Protein AF-0000000070184033 (afdb_homodimer)

Nearest PDB structures (foldseek):
  2p9m-assembly2_C  TM=8.988E-01  e=1.070E-11  Methanocaldococcus jannaschii DSM 2661
  3fhm-assembly2_C  TM=9.257E-01  e=4.309E-10  Agrobacterium fabrum str. C58
  1xkf-assembly1_B-2  TM=8.577E-01  e=1.202E-10  Mycobacterium tuberculosis
  3fhm-assembly2_B  TM=9.300E-01  e=9.651E-10  Agrobacterium fabrum str. C58
  1pvm-assembly1_A  TM=8.820E-01  e=4.608E-10  Thermoplasma acidophilum DSM 1728

Structure (mmCIF, N/CA/C/O backbone):
data_AF-0000000070184033-model_v1
#
loop_
_entity.id
_entity.type
_entity.pdbx_description
1 polymer 'CBS domain'
#
loop_
_atom_site.group_PDB
_atom_site.id
_atom_site.type_symbol
_atom_site.label_atom_id
_atom_site.label_alt_id
_atom_site.label_comp_id
_atom_site.label_asym_id
_atom_site.label_entity_id
_atom_site.label_seq_id
_atom_site.pdbx_PDB_ins_code
_atom_site.Cartn_x
_atom_site.Cartn_y
_atom_site.Cartn_z
_atom_site.occupancy
_atom_site.B_iso_or_equiv
_atom_site.auth_seq_id
_atom_site.auth_comp_id
_atom_site.auth_asym_id
_atom_site.auth_atom_id
_atom_site.pdbx_PDB_model_num
ATOM 1 N N . MET A 1 1 ? -17.438 13.641 15.305 1 86.56 1 MET A N 1
ATOM 2 C CA . MET A 1 1 ? -17.734 13.148 13.961 1 86.56 1 MET A CA 1
ATOM 3 C C . MET A 1 1 ? -17.906 11.633 13.961 1 86.56 1 MET A C 1
ATOM 5 O O . MET A 1 1 ? -17.141 10.914 14.602 1 86.56 1 MET A O 1
ATOM 9 N N . LEU A 1 2 ? -18.953 11.195 13.344 1 92.62 2 LEU A N 1
ATOM 10 C CA . LEU A 1 2 ? -19.266 9.766 13.359 1 92.62 2 LEU A CA 1
ATOM 11 C C . LEU A 1 2 ? -18.688 9.078 12.125 1 92.62 2 LEU A C 1
ATOM 13 O O . LEU A 1 2 ? -18.438 9.727 11.102 1 92.62 2 LEU A O 1
ATOM 17 N N . VAL A 1 3 ? -18.5 7.762 12.203 1 94.06 3 VAL A N 1
ATOM 18 C CA . VAL A 1 3 ? -17.953 6.938 11.125 1 94.06 3 VAL A CA 1
ATOM 19 C C . VAL A 1 3 ? -18.844 7.051 9.883 1 94.06 3 VAL A C 1
ATOM 21 O O . VAL A 1 3 ? -18.344 7.184 8.766 1 94.06 3 VAL A O 1
ATOM 24 N N . GLU A 1 4 ? -20.125 7.137 10.047 1 95 4 GLU A N 1
ATOM 25 C CA . GLU A 1 4 ? -21.047 7.172 8.914 1 95 4 GLU A CA 1
ATOM 26 C C . GLU A 1 4 ? -20.875 8.445 8.094 1 95 4 GLU A C 1
ATOM 28 O O . GLU A 1 4 ? -21.219 8.484 6.91 1 95 4 GLU A O 1
ATOM 33 N N . GLU A 1 5 ? -20.344 9.453 8.672 1 92.06 5 GLU A N 1
ATOM 34 C CA . GLU A 1 5 ? -20.172 10.742 8.008 1 92.06 5 GLU A CA 1
ATOM 35 C C . GLU A 1 5 ? -18.938 10.758 7.121 1 92.06 5 GLU A C 1
ATOM 37 O O . GLU A 1 5 ? -18.797 11.609 6.238 1 92.06 5 GLU A O 1
ATOM 42 N N . LEU A 1 6 ? -18.047 9.805 7.371 1 90.19 6 LEU A N 1
ATOM 43 C CA . LEU A 1 6 ? -16.75 9.875 6.703 1 90.19 6 LEU A CA 1
ATOM 44 C C . LEU A 1 6 ? -16.516 8.648 5.828 1 90.19 6 LEU A C 1
ATOM 46 O O . LEU A 1 6 ? -15.766 8.703 4.859 1 90.19 6 LEU A O 1
ATOM 50 N N . MET A 1 7 ? -17.188 7.57 6.133 1 91.94 7 MET A N 1
ATOM 51 C CA . MET A 1 7 ? -16.906 6.293 5.484 1 91.94 7 MET A CA 1
ATOM 52 C C . MET A 1 7 ? -17.234 6.352 3.998 1 91.94 7 MET A C 1
ATOM 54 O O . MET A 1 7 ? -18.031 7.184 3.568 1 91.94 7 MET A O 1
ATOM 58 N N . THR A 1 8 ? -16.562 5.523 3.254 1 92.62 8 THR A N 1
ATOM 59 C CA . THR A 1 8 ? -16.891 5.289 1.853 1 92.62 8 THR A CA 1
ATOM 60 C C . THR A 1 8 ? -17.859 4.121 1.718 1 92.62 8 THR A C 1
ATOM 62 O O . THR A 1 8 ? -17.672 3.068 2.332 1 92.62 8 THR A O 1
ATOM 65 N N . THR A 1 9 ? -18.891 4.297 0.915 1 92.5 9 THR A N 1
ATOM 66 C CA . THR A 1 9 ? -19.938 3.273 0.842 1 92.5 9 THR A CA 1
ATOM 67 C C . THR A 1 9 ? -19.734 2.385 -0.383 1 92.5 9 THR A C 1
ATOM 69 O O . THR A 1 9 ? -20.312 1.308 -0.479 1 92.5 9 THR A O 1
ATOM 72 N N . ASP A 1 10 ? -18.953 2.762 -1.355 1 90.69 10 ASP A N 1
ATOM 73 C CA . ASP A 1 10 ? -18.672 1.939 -2.527 1 90.69 10 ASP A CA 1
ATOM 74 C C . ASP A 1 10 ? -17.516 0.984 -2.256 1 90.69 10 ASP A C 1
ATOM 76 O O . ASP A 1 10 ? -16.406 1.188 -2.754 1 90.69 10 ASP A O 1
ATOM 80 N N . VAL A 1 11 ? -17.859 -0.067 -1.546 1 93.31 11 VAL A N 1
ATOM 81 C CA . VAL A 1 11 ? -16.844 -1.01 -1.106 1 93.31 11 VAL A CA 1
ATOM 82 C C . VAL A 1 11 ? -16.578 -2.039 -2.203 1 93.31 11 VAL A C 1
ATOM 84 O O . VAL A 1 11 ? -17.516 -2.607 -2.766 1 93.31 11 VAL A O 1
ATOM 87 N N . VAL A 1 12 ? -15.398 -2.289 -2.547 1 95.31 12 VAL A N 1
ATOM 88 C CA . VAL A 1 12 ? -15.023 -3.322 -3.506 1 95.31 12 VAL A CA 1
ATOM 89 C C . VAL A 1 12 ? -14.969 -4.68 -2.807 1 95.31 12 VAL A C 1
ATOM 91 O O . VAL A 1 12 ? -14.297 -4.832 -1.781 1 95.31 12 VAL A O 1
ATOM 94 N N . THR A 1 13 ? -15.688 -5.621 -3.309 1 94 13 THR A N 1
ATOM 95 C CA . THR A 1 13 ? -15.766 -6.938 -2.684 1 94 13 THR A CA 1
ATOM 96 C C . THR A 1 13 ? -15.242 -8.016 -3.627 1 94 13 THR A C 1
ATOM 98 O O . THR A 1 13 ? -15.086 -7.777 -4.828 1 94 13 THR A O 1
ATOM 101 N N . CYS A 1 14 ? -14.883 -9.117 -3.119 1 94.62 14 CYS A N 1
ATOM 102 C CA . CYS A 1 14 ? -14.469 -10.297 -3.863 1 94.62 14 CYS A CA 1
ATOM 103 C C . CYS A 1 14 ? -15 -11.57 -3.203 1 94.62 14 CYS A C 1
ATOM 105 O O . CYS A 1 14 ? -15.156 -11.617 -1.98 1 94.62 14 CYS A O 1
ATOM 107 N N . ASP A 1 15 ? -15.234 -12.555 -4.012 1 94.06 15 ASP A N 1
ATOM 108 C CA . ASP A 1 15 ? -15.719 -13.836 -3.498 1 94.06 15 ASP A CA 1
ATOM 109 C C . ASP A 1 15 ? -14.625 -14.57 -2.725 1 94.06 15 ASP A C 1
ATOM 111 O O . ASP A 1 15 ? -13.492 -14.672 -3.193 1 94.06 15 ASP A O 1
ATOM 115 N N . GLU A 1 16 ? -15 -15.094 -1.547 1 91.5 16 GLU A N 1
ATOM 116 C CA . GLU A 1 16 ? -14.016 -15.766 -0.708 1 91.5 16 GLU A CA 1
ATOM 117 C C . GLU A 1 16 ? -13.523 -17.062 -1.363 1 91.5 16 GLU A C 1
ATOM 119 O O . GLU A 1 16 ? -12.453 -17.562 -1.024 1 91.5 16 GLU A O 1
ATOM 124 N N . SER A 1 17 ? -14.289 -17.625 -2.297 1 93.75 17 SER A N 1
ATOM 125 C CA . SER A 1 17 ? -13.938 -18.875 -2.949 1 93.75 17 SER A CA 1
ATOM 126 C C . SER A 1 17 ? -13.055 -18.641 -4.172 1 93.75 17 SER A C 1
ATOM 128 O O . SER A 1 17 ? -12.586 -19.594 -4.793 1 93.75 17 SER A O 1
ATOM 130 N N . GLY A 1 18 ? -12.828 -17.391 -4.488 1 94.75 18 GLY A N 1
ATOM 131 C CA . GLY A 1 18 ? -12.008 -17.047 -5.645 1 94.75 18 GLY A CA 1
ATOM 132 C C . GLY A 1 18 ? -10.516 -17.156 -5.367 1 94.75 18 GLY A C 1
ATOM 133 O O . GLY A 1 18 ? -10.109 -17.641 -4.312 1 94.75 18 GLY A O 1
ATOM 134 N N . THR A 1 19 ? -9.672 -16.828 -6.352 1 96.75 19 THR A N 1
ATOM 135 C CA . THR A 1 19 ? -8.219 -16.844 -6.234 1 96.75 19 THR A CA 1
ATOM 136 C C . THR A 1 19 ? -7.707 -15.5 -5.727 1 96.75 19 THR A C 1
ATOM 138 O O . THR A 1 19 ? -8.414 -14.492 -5.789 1 96.75 19 THR A O 1
ATOM 141 N N . LEU A 1 20 ? -6.547 -15.57 -5.227 1 96.88 20 LEU A N 1
ATOM 142 C CA . LEU A 1 20 ? -5.902 -14.312 -4.84 1 96.88 20 LEU A CA 1
ATOM 143 C C . LEU A 1 20 ? -5.703 -13.414 -6.051 1 96.88 20 LEU A C 1
ATOM 145 O O . LEU A 1 20 ? -5.766 -12.188 -5.93 1 96.88 20 LEU A O 1
ATOM 149 N N . ARG A 1 21 ? -5.523 -13.984 -7.223 1 98.12 21 ARG A N 1
ATOM 150 C CA . ARG A 1 21 ? -5.383 -13.18 -8.43 1 98.12 21 ARG A CA 1
ATOM 151 C C . ARG A 1 21 ? -6.648 -12.375 -8.703 1 98.12 21 ARG A C 1
ATOM 153 O O . ARG A 1 21 ? -6.578 -11.211 -9.094 1 98.12 21 ARG A O 1
ATOM 160 N N . ALA A 1 22 ? -7.77 -13.016 -8.531 1 97.12 22 ALA A N 1
ATOM 161 C CA . ALA A 1 22 ? -9.031 -12.305 -8.711 1 97.12 22 ALA A CA 1
ATOM 162 C C . ALA A 1 22 ? -9.141 -11.125 -7.742 1 97.12 22 ALA A C 1
ATOM 164 O O . ALA A 1 22 ? -9.547 -10.031 -8.133 1 97.12 22 ALA A O 1
ATOM 165 N N . ALA A 1 23 ? -8.797 -11.352 -6.488 1 96.06 23 ALA A N 1
ATOM 166 C CA . ALA A 1 23 ? -8.82 -10.297 -5.48 1 96.06 23 ALA A CA 1
ATOM 167 C C . ALA A 1 23 ? -7.879 -9.156 -5.852 1 96.06 23 ALA A C 1
ATOM 169 O O . ALA A 1 23 ? -8.266 -7.988 -5.812 1 96.06 23 ALA A O 1
ATOM 170 N N . VAL A 1 24 ? -6.691 -9.516 -6.23 1 97.12 24 VAL A N 1
ATOM 171 C CA . VAL A 1 24 ? -5.691 -8.516 -6.602 1 97.12 24 VAL A CA 1
ATOM 172 C C . VAL A 1 24 ? -6.145 -7.773 -7.859 1 97.12 24 VAL A C 1
ATOM 174 O O . VAL A 1 24 ? -5.934 -6.566 -7.98 1 97.12 24 VAL A O 1
ATOM 177 N N . GLY A 1 25 ? -6.727 -8.5 -8.766 1 97.69 25 GLY A N 1
ATOM 178 C CA . GLY A 1 25 ? -7.297 -7.848 -9.938 1 97.69 25 GLY A CA 1
ATOM 179 C C . GLY A 1 25 ? -8.273 -6.738 -9.594 1 97.69 25 GLY A C 1
ATOM 180 O O . GLY A 1 25 ? -8.242 -5.664 -10.195 1 97.69 25 GLY A O 1
ATOM 181 N N . LYS A 1 26 ? -9.062 -6.945 -8.68 1 96.75 26 LYS A N 1
ATOM 182 C CA . LYS A 1 26 ? -10.016 -5.941 -8.227 1 96.75 26 LYS A CA 1
ATOM 183 C C . LYS A 1 26 ? -9.305 -4.758 -7.574 1 96.75 26 LYS A C 1
ATOM 185 O O . LYS A 1 26 ? -9.68 -3.604 -7.793 1 96.75 26 LYS A O 1
ATOM 190 N N . LEU A 1 27 ? -8.312 -5.078 -6.707 1 95 27 LEU A N 1
ATOM 191 C CA . LEU A 1 27 ? -7.531 -4.02 -6.086 1 95 27 LEU A CA 1
ATOM 192 C C . LEU A 1 27 ? -6.965 -3.07 -7.137 1 95 27 LEU A C 1
ATOM 194 O O . LEU A 1 27 ? -7.141 -1.853 -7.039 1 95 27 LEU A O 1
ATOM 198 N N . LEU A 1 28 ? -6.375 -3.668 -8.141 1 94.44 28 LEU A N 1
ATOM 199 C CA . LEU A 1 28 ? -5.684 -2.896 -9.172 1 94.44 28 LEU A CA 1
ATOM 200 C C . LEU A 1 28 ? -6.68 -2.178 -10.07 1 94.44 28 LEU A C 1
ATOM 202 O O . LEU A 1 28 ? -6.473 -1.013 -10.422 1 94.44 28 LEU A O 1
ATOM 206 N N . GLU A 1 29 ? -7.75 -2.814 -10.453 1 94.88 29 GLU A N 1
ATOM 207 C CA . GLU A 1 29 ? -8.781 -2.258 -11.32 1 94.88 29 GLU A CA 1
ATOM 208 C C . GLU A 1 29 ? -9.438 -1.032 -10.688 1 94.88 29 GLU A C 1
ATOM 210 O O . GLU A 1 29 ? -9.688 -0.035 -11.367 1 94.88 29 GLU A O 1
ATOM 215 N N . HIS A 1 30 ? -9.625 -1.051 -9.406 1 93 30 HIS A N 1
ATOM 216 C CA . HIS A 1 30 ? -10.359 0.013 -8.734 1 93 30 HIS A CA 1
ATOM 217 C C . HIS A 1 30 ? -9.414 0.983 -8.039 1 93 30 HIS A C 1
ATOM 219 O O . HIS A 1 30 ? -9.852 1.995 -7.484 1 93 30 HIS A O 1
ATOM 225 N N . GLY A 1 31 ? -8.18 0.654 -7.934 1 89.56 31 GLY A N 1
ATOM 226 C CA . GLY A 1 31 ? -7.203 1.53 -7.312 1 89.56 31 GLY A CA 1
ATOM 227 C C . GLY A 1 31 ? -7.375 1.639 -5.809 1 89.56 31 GLY A C 1
ATOM 228 O O . GLY A 1 31 ? -7.25 2.727 -5.238 1 89.56 31 GLY A O 1
ATOM 229 N N . VAL A 1 32 ? -7.781 0.55 -5.211 1 88.81 32 VAL A N 1
ATOM 230 C CA . VAL A 1 32 ? -7.992 0.549 -3.768 1 88.81 32 VAL A CA 1
ATOM 231 C C . VAL A 1 32 ? -6.961 -0.353 -3.094 1 88.81 32 VAL A C 1
ATOM 233 O O . VAL A 1 32 ? -6.41 -1.255 -3.729 1 88.81 32 VAL A O 1
ATOM 236 N N . GLY A 1 33 ? -6.738 -0.169 -1.782 1 89.44 33 GLY A N 1
ATOM 237 C CA . GLY A 1 33 ? -5.73 -0.916 -1.046 1 89.44 33 GLY A CA 1
ATOM 238 C C . GLY A 1 33 ? -6.281 -2.162 -0.379 1 89.44 33 GLY A C 1
ATOM 239 O O . GLY A 1 33 ? -5.539 -2.9 0.275 1 89.44 33 GLY A O 1
ATOM 240 N N . SER A 1 34 ? -7.625 -2.322 -0.503 1 91.44 34 SER A N 1
ATOM 241 C CA . SER A 1 34 ? -8.211 -3.51 0.107 1 91.44 34 SER A CA 1
ATOM 242 C C . SER A 1 34 ? -9.5 -3.918 -0.604 1 91.44 34 SER A C 1
ATOM 244 O O . SER A 1 34 ? -10.125 -3.1 -1.283 1 91.44 34 SER A O 1
ATOM 246 N N . VAL A 1 35 ? -9.828 -5.199 -0.458 1 93.31 35 VAL A N 1
ATOM 247 C CA . VAL A 1 35 ? -11.109 -5.746 -0.883 1 93.31 35 VAL A CA 1
ATOM 248 C C . VAL A 1 35 ? -11.734 -6.551 0.256 1 93.31 35 VAL A C 1
ATOM 250 O O . VAL A 1 35 ? -11.016 -7.176 1.044 1 93.31 35 VAL A O 1
ATOM 253 N N . ILE A 1 36 ? -13.055 -6.445 0.329 1 93.06 36 ILE A N 1
ATOM 254 C CA . ILE A 1 36 ? -13.773 -7.223 1.332 1 93.06 36 ILE A CA 1
ATOM 255 C C . ILE A 1 36 ? -14.18 -8.57 0.745 1 93.06 36 ILE A C 1
ATOM 257 O O . ILE A 1 36 ? -14.727 -8.633 -0.36 1 93.06 36 ILE A O 1
ATOM 261 N N . LEU A 1 37 ? -13.789 -9.617 1.447 1 92.69 37 LEU A N 1
ATOM 262 C CA . LEU A 1 37 ? -14.234 -10.945 1.041 1 92.69 37 LEU A CA 1
ATOM 263 C C . LEU A 1 37 ? -15.68 -11.188 1.459 1 92.69 37 LEU A C 1
ATOM 265 O O . LEU A 1 37 ? -16.078 -10.82 2.566 1 92.69 37 LEU A O 1
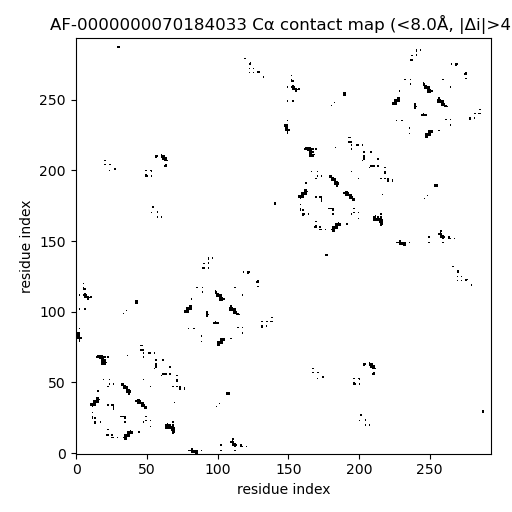ATOM 269 N N . VAL A 1 38 ? -16.422 -11.781 0.59 1 91.38 38 VAL A N 1
ATOM 270 C CA . VAL A 1 38 ? -17.812 -12.086 0.903 1 91.38 38 VAL A CA 1
ATOM 271 C C . VAL A 1 38 ? -18.094 -13.57 0.64 1 91.38 38 VAL A C 1
ATOM 273 O O . VAL A 1 38 ? -17.5 -14.164 -0.267 1 91.38 38 VAL A O 1
ATOM 276 N N . SER A 1 39 ? -18.938 -14.094 1.495 1 91.06 39 SER A N 1
ATOM 277 C CA . SER A 1 39 ? -19.406 -15.461 1.291 1 91.06 39 SER A CA 1
ATOM 278 C C . SER A 1 39 ? -20.359 -15.547 0.105 1 91.06 39 SER A C 1
ATOM 280 O O . SER A 1 39 ? -20.688 -14.531 -0.519 1 91.06 39 SER A O 1
ATOM 282 N N . GLU A 1 40 ? -20.734 -16.766 -0.224 1 90.88 40 GLU A N 1
ATOM 283 C CA . GLU A 1 40 ? -21.703 -16.984 -1.293 1 90.88 40 GLU A CA 1
ATOM 284 C C . GLU A 1 40 ? -23.016 -16.234 -1.01 1 90.88 40 GLU A C 1
ATOM 286 O O . GLU A 1 40 ? -23.703 -15.805 -1.937 1 90.88 40 GLU A O 1
ATOM 291 N N . GLU A 1 41 ? -23.344 -16.016 0.285 1 90.19 41 GLU A N 1
ATOM 292 C CA . GLU A 1 41 ? -24.578 -15.359 0.698 1 90.19 41 GLU A CA 1
ATOM 293 C C . GLU A 1 41 ? -24.422 -13.844 0.699 1 90.19 41 GLU A C 1
ATOM 295 O O . GLU A 1 41 ? -25.391 -13.117 0.965 1 90.19 41 GLU A O 1
ATOM 300 N N . GLY A 1 42 ? -23.266 -13.398 0.462 1 87.56 42 GLY A N 1
ATOM 301 C CA . GLY A 1 42 ? -23.031 -11.969 0.391 1 87.56 42 GLY A CA 1
ATOM 302 C C . GLY A 1 42 ? -22.594 -11.367 1.711 1 87.56 42 GLY A C 1
ATOM 303 O O . GLY A 1 42 ? -22.5 -10.141 1.847 1 87.56 42 GLY A O 1
ATOM 304 N N . ASN A 1 43 ? -22.266 -12.273 2.65 1 88.31 43 ASN A N 1
ATOM 305 C CA . ASN A 1 43 ? -21.828 -11.789 3.951 1 88.31 43 ASN A CA 1
ATOM 306 C C . ASN A 1 43 ? -20.328 -11.547 3.973 1 88.31 43 ASN A C 1
ATOM 308 O O . ASN A 1 43 ? -19.547 -12.359 3.473 1 88.31 43 ASN A O 1
ATOM 312 N N . PRO A 1 44 ? -19.984 -10.406 4.555 1 89.12 44 PRO A N 1
ATOM 313 C CA . PRO A 1 44 ? -18.547 -10.172 4.684 1 89.12 44 PRO A CA 1
ATOM 314 C C . PRO A 1 44 ? -17.859 -11.211 5.566 1 89.12 44 PRO A C 1
ATOM 316 O O . PRO A 1 44 ? -18.344 -11.516 6.656 1 89.12 44 PRO A O 1
ATOM 319 N N . THR A 1 45 ? -16.734 -11.75 5.062 1 87.44 45 THR A N 1
ATOM 320 C CA . THR A 1 45 ? -16.062 -12.812 5.789 1 87.44 45 THR A CA 1
ATOM 321 C C . THR A 1 45 ? -14.625 -12.398 6.129 1 87.44 45 THR A C 1
ATOM 323 O O . THR A 1 45 ? -13.977 -13.039 6.957 1 87.44 45 THR A O 1
ATOM 326 N N . GLY A 1 46 ? -14.125 -11.375 5.469 1 88.12 46 GLY A N 1
ATOM 327 C CA . GLY A 1 46 ? -12.758 -10.945 5.711 1 88.12 46 GLY A CA 1
ATOM 328 C C . GLY A 1 46 ? -12.336 -9.773 4.844 1 88.12 46 GLY A C 1
ATOM 329 O O . GLY A 1 46 ? -13.172 -9.141 4.191 1 88.12 46 GLY A O 1
ATOM 330 N N . ILE A 1 47 ? -11.062 -9.453 4.941 1 91.69 47 ILE A N 1
ATOM 331 C CA . ILE A 1 47 ? -10.492 -8.344 4.188 1 91.69 47 ILE A CA 1
ATOM 332 C C . ILE A 1 47 ? -9.117 -8.742 3.646 1 91.69 47 ILE A C 1
ATOM 334 O O . ILE A 1 47 ? -8.344 -9.414 4.336 1 91.69 47 ILE A O 1
ATOM 338 N N . ILE A 1 48 ? -8.828 -8.508 2.377 1 92.44 48 ILE A N 1
ATOM 339 C CA . ILE A 1 48 ? -7.504 -8.672 1.787 1 92.44 48 ILE A CA 1
ATOM 340 C C . ILE A 1 48 ? -6.934 -7.312 1.4 1 92.44 48 ILE A C 1
ATOM 342 O O . ILE A 1 48 ? -7.562 -6.559 0.654 1 92.44 48 ILE A O 1
ATOM 346 N N . THR A 1 49 ? -5.797 -6.973 1.949 1 90.88 49 THR A N 1
ATOM 347 C CA . THR A 1 49 ? -5.09 -5.754 1.565 1 90.88 49 THR A CA 1
ATOM 348 C C . THR A 1 49 ? -3.973 -6.066 0.576 1 90.88 49 THR A C 1
ATOM 350 O O . THR A 1 49 ? -3.635 -7.234 0.363 1 90.88 49 THR A O 1
ATOM 353 N N . GLU A 1 50 ? -3.49 -5.004 -0.052 1 91.56 50 GLU A N 1
ATOM 354 C CA . GLU A 1 50 ? -2.328 -5.168 -0.922 1 91.56 50 GLU A CA 1
ATOM 355 C C . GLU A 1 50 ? -1.187 -5.867 -0.192 1 91.56 50 GLU A C 1
ATOM 357 O O . GLU A 1 50 ? -0.551 -6.77 -0.742 1 91.56 50 GLU A O 1
ATOM 362 N N . THR A 1 51 ? -1.018 -5.484 1.056 1 89.69 51 THR A N 1
ATOM 363 C CA . THR A 1 51 ? 0.075 -6.055 1.837 1 89.69 51 THR A CA 1
ATOM 364 C C . THR A 1 51 ? -0.179 -7.531 2.125 1 89.69 51 THR A C 1
ATOM 366 O O . THR A 1 51 ? 0.74 -8.352 2.055 1 89.69 51 THR A O 1
ATOM 369 N N . ASP A 1 52 ? -1.372 -7.887 2.465 1 90.44 52 ASP A N 1
ATOM 370 C CA . ASP A 1 52 ? -1.722 -9.289 2.668 1 90.44 52 ASP A CA 1
ATOM 371 C C . ASP A 1 52 ? -1.398 -10.117 1.429 1 90.44 52 ASP A C 1
ATOM 373 O O . ASP A 1 52 ? -0.839 -11.211 1.537 1 90.44 52 ASP A O 1
ATOM 377 N N . ALA A 1 53 ? -1.843 -9.555 0.281 1 94.69 53 ALA A N 1
ATOM 378 C CA . ALA A 1 53 ? -1.644 -10.266 -0.977 1 94.69 53 ALA A CA 1
ATOM 379 C C . ALA A 1 53 ? -0.159 -10.445 -1.277 1 94.69 53 ALA A C 1
ATOM 381 O O . ALA A 1 53 ? 0.276 -11.531 -1.663 1 94.69 53 ALA A O 1
ATOM 382 N N . LEU A 1 54 ? 0.532 -9.391 -1.069 1 94.94 54 LEU A N 1
ATOM 383 C CA . LEU A 1 54 ? 1.967 -9.453 -1.325 1 94.94 54 LEU A CA 1
ATOM 384 C C . LEU A 1 54 ? 2.65 -10.422 -0.372 1 94.94 54 LEU A C 1
ATOM 386 O O . LEU A 1 54 ? 3.527 -11.188 -0.781 1 94.94 54 LEU A O 1
ATOM 390 N N . ARG A 1 55 ? 2.305 -10.422 0.883 1 94.62 55 ARG A N 1
ATOM 391 C CA . ARG A 1 55 ? 2.859 -11.336 1.882 1 94.62 55 ARG A CA 1
ATOM 392 C C . ARG A 1 55 ? 2.59 -12.789 1.511 1 94.62 55 ARG A C 1
ATOM 394 O O . ARG A 1 55 ? 3.469 -13.641 1.644 1 94.62 55 ARG A O 1
ATOM 401 N N . ALA A 1 56 ? 1.389 -13.023 1.1 1 95.25 56 ALA A N 1
ATOM 402 C CA . ALA A 1 56 ? 1.035 -14.383 0.688 1 95.25 56 ALA A CA 1
ATOM 403 C C . ALA A 1 56 ? 1.872 -14.828 -0.507 1 95.25 56 ALA A C 1
ATOM 405 O O . ALA A 1 56 ? 2.393 -15.945 -0.525 1 95.25 56 ALA A O 1
ATOM 406 N N . ALA A 1 57 ? 1.938 -13.922 -1.499 1 96.44 57 ALA A N 1
ATOM 407 C CA . ALA A 1 57 ? 2.754 -14.219 -2.674 1 96.44 57 ALA A CA 1
ATOM 408 C C . ALA A 1 57 ? 4.207 -14.484 -2.281 1 96.44 57 ALA A C 1
ATOM 410 O O . ALA A 1 57 ? 4.844 -15.391 -2.82 1 96.44 57 ALA A O 1
ATOM 411 N N . TYR A 1 58 ? 4.703 -13.727 -1.345 1 97.56 58 TYR A N 1
ATOM 412 C CA . TYR A 1 58 ? 6.082 -13.859 -0.884 1 97.56 58 TYR A CA 1
ATOM 413 C C . TYR A 1 58 ? 6.285 -15.18 -0.146 1 97.56 58 TYR A C 1
ATOM 415 O O . TYR A 1 58 ? 7.23 -15.922 -0.433 1 97.56 58 TYR A O 1
ATOM 423 N N . ARG A 1 59 ? 5.402 -15.523 0.801 1 96.12 59 ARG A N 1
ATOM 424 C CA . ARG A 1 59 ? 5.543 -16.688 1.663 1 96.12 59 ARG A CA 1
ATOM 425 C C . ARG A 1 59 ? 5.43 -17.984 0.858 1 96.12 59 ARG A C 1
ATOM 427 O O . ARG A 1 59 ? 6.184 -18.938 1.087 1 96.12 59 ARG A O 1
ATOM 434 N N . THR A 1 60 ? 4.551 -18.031 -0.114 1 96.44 60 THR A N 1
ATOM 435 C CA . THR A 1 60 ? 4.281 -19.266 -0.843 1 96.44 60 THR A CA 1
ATOM 436 C C . THR A 1 60 ? 5.168 -19.359 -2.082 1 96.44 60 THR A C 1
ATOM 438 O O . THR A 1 60 ? 5.41 -20.453 -2.59 1 96.44 60 THR A O 1
ATOM 441 N N . ASP A 1 61 ? 5.539 -18.203 -2.584 1 98.06 61 ASP A N 1
ATOM 442 C CA . ASP A 1 61 ? 6.238 -18.078 -3.857 1 98.06 61 ASP A CA 1
ATOM 443 C C . ASP A 1 61 ? 5.516 -18.828 -4.965 1 98.06 61 ASP A C 1
ATOM 445 O O . ASP A 1 61 ? 6.129 -19.609 -5.699 1 98.06 61 ASP A O 1
ATOM 449 N N . ARG A 1 62 ? 4.191 -18.703 -4.996 1 97.5 62 ARG A N 1
ATOM 450 C CA . ARG A 1 62 ? 3.312 -19.25 -6.023 1 97.5 62 ARG A CA 1
ATOM 451 C C . ARG A 1 62 ? 2.646 -18.125 -6.82 1 97.5 62 ARG A C 1
ATOM 453 O O . ARG A 1 62 ? 2.535 -17 -6.34 1 97.5 62 ARG A O 1
ATOM 460 N N . PRO A 1 63 ? 2.232 -18.516 -8.117 1 98.12 63 PRO A N 1
ATOM 461 C CA . PRO A 1 63 ? 1.409 -17.531 -8.836 1 98.12 63 PRO A CA 1
ATOM 462 C C . PRO A 1 63 ? 0.134 -17.172 -8.086 1 98.12 63 PRO A C 1
ATOM 464 O O . PRO A 1 63 ? -0.451 -18.016 -7.398 1 98.12 63 PRO A O 1
ATOM 467 N N . LEU A 1 64 ? -0.254 -15.93 -8.234 1 97.88 64 LEU A N 1
ATOM 468 C CA . LEU A 1 64 ? -1.441 -15.445 -7.539 1 97.88 64 LEU A CA 1
ATOM 469 C C . LEU A 1 64 ? -2.65 -16.312 -7.855 1 97.88 64 LEU A C 1
ATOM 471 O O . LEU A 1 64 ? -3.525 -16.5 -7.008 1 97.88 64 LEU A O 1
ATOM 475 N N . SER A 1 65 ? -2.697 -16.891 -9.094 1 98.12 65 SER A N 1
ATOM 476 C CA . SER A 1 65 ? -3.84 -17.688 -9.531 1 98.12 65 SER A CA 1
ATOM 477 C C . SER A 1 65 ? -3.893 -19.031 -8.805 1 98.12 65 SER A C 1
ATOM 479 O O . SER A 1 65 ? -4.914 -19.719 -8.836 1 98.12 65 SER A O 1
ATOM 481 N N . GLU A 1 66 ? -2.812 -19.375 -8.117 1 97.62 66 GLU A N 1
ATOM 482 C CA . GLU A 1 66 ? -2.744 -20.656 -7.418 1 97.62 66 GLU A CA 1
ATOM 483 C C . GLU A 1 66 ? -2.957 -20.484 -5.918 1 97.62 66 GLU A C 1
ATOM 485 O O . GLU A 1 66 ? -2.873 -21.438 -5.156 1 97.62 66 GLU A O 1
ATOM 490 N N . ILE A 1 67 ? -3.17 -19.344 -5.48 1 96.56 67 ILE A N 1
ATOM 491 C CA . ILE A 1 67 ? -3.426 -19.047 -4.078 1 96.56 67 ILE A CA 1
ATOM 492 C C . ILE A 1 67 ? -4.906 -18.719 -3.881 1 96.56 67 ILE A C 1
ATOM 494 O O . ILE A 1 67 ? -5.473 -17.891 -4.609 1 96.56 67 ILE A O 1
ATOM 498 N N . GLY A 1 68 ? -5.52 -19.344 -2.932 1 94.88 68 GLY A N 1
ATOM 499 C CA . GLY A 1 68 ? -6.906 -19.031 -2.609 1 94.88 68 GLY A CA 1
ATOM 500 C C . GLY A 1 68 ? -7.062 -17.734 -1.835 1 94.88 68 GLY A C 1
ATOM 501 O O . GLY A 1 68 ? -6.262 -17.438 -0.945 1 94.88 68 GLY A O 1
ATOM 502 N N . ALA A 1 69 ? -8.047 -16.938 -2.217 1 91.88 69 ALA A N 1
ATOM 503 C CA . ALA A 1 69 ? -8.312 -15.695 -1.489 1 91.88 69 ALA A CA 1
ATOM 504 C C . ALA A 1 69 ? -8.641 -15.977 -0.026 1 91.88 69 ALA A C 1
ATOM 506 O O . ALA A 1 69 ? -8.234 -15.227 0.864 1 91.88 69 ALA A O 1
ATOM 507 N N . GLY A 1 70 ? -9.367 -17 0.171 1 83.5 70 GLY A N 1
ATOM 508 C CA . GLY A 1 70 ? -9.781 -17.375 1.515 1 83.5 70 GLY A CA 1
ATOM 509 C C . GLY A 1 70 ? -8.656 -17.984 2.334 1 83.5 70 GLY A C 1
ATOM 510 O O . GLY A 1 70 ? -8.797 -18.172 3.545 1 83.5 70 GLY A O 1
ATOM 511 N N . GLU A 1 71 ? -7.48 -18.359 1.731 1 80.75 71 GLU A N 1
ATOM 512 C CA . GLU A 1 71 ? -6.352 -19 2.398 1 80.75 71 GLU A CA 1
ATOM 513 C C . GLU A 1 71 ? -5.551 -17.984 3.219 1 80.75 71 GLU A C 1
ATOM 515 O O . GLU A 1 71 ? -4.688 -18.359 4.012 1 80.75 71 GLU A O 1
ATOM 520 N N . LEU A 1 72 ? -5.816 -16.781 2.934 1 81.56 72 LEU A N 1
ATOM 521 C CA . LEU A 1 72 ? -5.047 -15.781 3.67 1 81.56 72 LEU A CA 1
ATOM 522 C C . LEU A 1 72 ? -5.523 -15.68 5.113 1 81.56 72 LEU A C 1
ATOM 524 O O . LEU A 1 72 ? -6.719 -15.812 5.387 1 81.56 72 LEU A O 1
ATOM 528 N N . SER A 1 73 ? -4.625 -15.938 6.016 1 60.03 73 SER A N 1
ATOM 529 C CA . SER A 1 73 ? -4.949 -15.805 7.434 1 60.03 73 SER A CA 1
ATOM 530 C C . SER A 1 73 ? -5.562 -14.445 7.734 1 60.03 73 SER A C 1
ATOM 532 O O . SER A 1 73 ? -5.016 -13.406 7.34 1 60.03 73 SER A O 1
ATOM 534 N N . HIS A 1 74 ? -6.852 -14.508 7.758 1 59.16 74 HIS A N 1
ATOM 535 C CA . HIS A 1 74 ? -7.574 -13.289 8.102 1 59.16 74 HIS A CA 1
ATOM 536 C C . HIS A 1 74 ? -7.418 -12.961 9.586 1 59.16 74 HIS A C 1
ATOM 538 O O . HIS A 1 74 ? -7.758 -13.773 10.445 1 59.16 74 HIS A O 1
ATOM 544 N N . GLY A 1 75 ? -6.371 -12.352 9.977 1 54.97 75 GLY A N 1
ATOM 545 C CA . GLY A 1 75 ? -6.527 -11.961 11.367 1 54.97 75 GLY A CA 1
ATOM 546 C C . GLY A 1 75 ? -7.883 -11.344 11.664 1 54.97 75 GLY A C 1
ATOM 547 O O . GLY A 1 75 ? -8.688 -11.141 10.758 1 54.97 75 GLY A O 1
ATOM 548 N N . ALA A 1 76 ? -8.305 -11.273 12.93 1 58 76 ALA A N 1
ATOM 549 C CA . ALA A 1 76 ? -9.547 -10.617 13.336 1 58 76 ALA A CA 1
ATOM 550 C C . ALA A 1 76 ? -9.727 -9.289 12.617 1 58 76 ALA A C 1
ATOM 552 O O . ALA A 1 76 ? -8.836 -8.43 12.641 1 58 76 ALA A O 1
ATOM 553 N N . VAL A 1 77 ? -10.602 -9.352 11.648 1 76.62 77 VAL A N 1
ATOM 554 C CA . VAL A 1 77 ? -10.922 -8.094 10.977 1 76.62 77 VAL A CA 1
ATOM 555 C C . VAL A 1 77 ? -11.641 -7.164 11.953 1 76.62 77 VAL A C 1
ATOM 557 O O . VAL A 1 77 ? -12.664 -7.531 12.539 1 76.62 77 VAL A O 1
ATOM 560 N N . ILE A 1 78 ? -10.984 -6.203 12.406 1 85.62 78 ILE A N 1
ATOM 561 C CA . ILE A 1 78 ? -11.695 -5.227 13.219 1 85.62 78 ILE A CA 1
ATOM 562 C C . ILE A 1 78 ? -12.727 -4.492 12.359 1 85.62 78 ILE A C 1
ATOM 564 O O . ILE A 1 78 ? -12.5 -4.258 11.172 1 85.62 78 ILE A O 1
ATOM 568 N N . THR A 1 79 ? -13.914 -4.328 12.992 1 92.88 79 THR A N 1
ATOM 569 C CA . THR A 1 79 ? -14.984 -3.604 12.32 1 92.88 79 THR A CA 1
ATOM 570 C C . THR A 1 79 ? -15.414 -2.393 13.133 1 92.88 79 THR A C 1
ATOM 572 O O . THR A 1 79 ? -15.062 -2.271 14.312 1 92.88 79 THR A O 1
ATOM 575 N N . ALA A 1 80 ? -16.031 -1.514 12.508 1 95.19 80 ALA A N 1
ATOM 576 C CA . ALA A 1 80 ? -16.594 -0.344 13.172 1 95.19 80 ALA A CA 1
ATOM 577 C C . ALA A 1 80 ? -18.109 -0.272 12.945 1 95.19 80 ALA A C 1
ATOM 579 O O . ALA A 1 80 ? -18.625 -0.792 11.953 1 95.19 80 ALA A O 1
ATOM 580 N N . SER A 1 81 ? -18.781 0.375 13.891 1 96.88 81 SER A N 1
ATOM 581 C CA . SER A 1 81 ? -20.188 0.746 13.711 1 96.88 81 SER A CA 1
ATOM 582 C C . SER A 1 81 ? -20.312 2.146 13.117 1 96.88 81 SER A C 1
ATOM 584 O O . SER A 1 81 ? -19.469 3.012 13.367 1 96.88 81 SER A O 1
ATOM 586 N N . PRO A 1 82 ? -21.406 2.338 12.359 1 96.44 82 PRO A N 1
ATOM 587 C CA . PRO A 1 82 ? -21.594 3.674 11.781 1 96.44 82 PRO A CA 1
ATOM 588 C C . PRO A 1 82 ? -21.75 4.758 12.844 1 96.44 82 PRO A C 1
ATOM 590 O O . PRO A 1 82 ? -21.453 5.93 12.578 1 96.44 82 PRO A O 1
ATOM 593 N N . GLU A 1 83 ? -22.062 4.355 14.055 1 96.75 83 GLU A N 1
ATOM 594 C CA . GLU A 1 83 ? -22.344 5.32 15.109 1 96.75 83 GLU A CA 1
ATOM 595 C C . GLU A 1 83 ? -21.109 5.59 15.969 1 96.75 83 GLU A C 1
ATOM 597 O O . GLU A 1 83 ? -21.125 6.469 16.828 1 96.75 83 GLU A O 1
ATOM 602 N N . GLU A 1 84 ? -20.109 4.812 15.75 1 94.75 84 GLU A N 1
ATOM 603 C CA . GLU A 1 84 ? -18.875 5.066 16.484 1 94.75 84 GLU A CA 1
ATOM 604 C C . GLU A 1 84 ? -18.234 6.383 16.047 1 94.75 84 GLU A C 1
ATOM 606 O O . GLU A 1 84 ? -18.438 6.836 14.914 1 94.75 84 GLU A O 1
ATOM 611 N N . THR A 1 85 ? -17.453 6.996 16.938 1 90.19 85 THR A N 1
ATOM 612 C CA . THR A 1 85 ? -16.75 8.219 16.594 1 90.19 85 THR A CA 1
ATOM 613 C C . THR A 1 85 ? -15.461 7.898 15.836 1 90.19 85 THR A C 1
ATOM 615 O O . THR A 1 85 ? -14.883 6.828 16.016 1 90.19 85 THR A O 1
ATOM 618 N N . ILE A 1 86 ? -15.016 8.797 15.078 1 87.06 86 ILE A N 1
ATOM 619 C CA . ILE A 1 86 ? -13.773 8.68 14.328 1 87.06 86 ILE A CA 1
ATOM 620 C C . ILE A 1 86 ? -12.602 8.547 15.297 1 87.06 86 ILE A C 1
ATOM 622 O O . ILE A 1 86 ? -11.664 7.785 15.039 1 87.06 86 ILE A O 1
ATOM 626 N N . GLN A 1 87 ? -12.719 9.219 16.375 1 81.62 87 GLN A N 1
ATOM 627 C CA . GLN A 1 87 ? -11.664 9.148 17.375 1 81.62 87 GLN A CA 1
ATOM 628 C C . GLN A 1 87 ? -11.5 7.73 17.906 1 81.62 87 GLN A C 1
ATOM 630 O O . GLN A 1 87 ? -10.383 7.227 18.016 1 81.62 87 GLN A O 1
ATOM 635 N N . HIS A 1 88 ? -12.578 7.117 18.2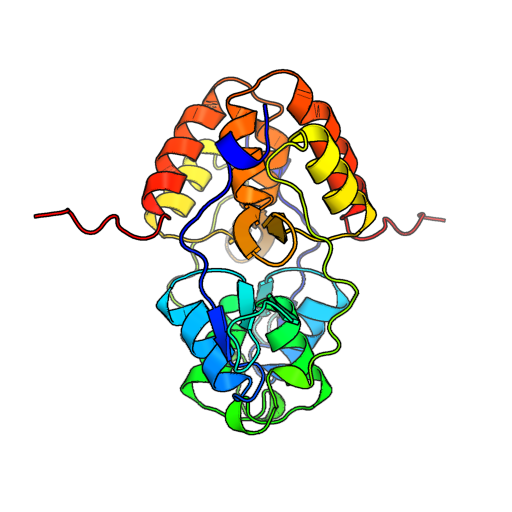5 1 86.56 88 HIS A N 1
ATOM 636 C CA . HIS A 1 88 ? -12.562 5.762 18.781 1 86.56 88 HIS A CA 1
ATOM 637 C C . HIS A 1 88 ? -11.984 4.777 17.766 1 86.56 88 HIS A C 1
ATOM 639 O O . HIS A 1 88 ? -11.125 3.965 18.094 1 86.56 88 HIS A O 1
ATOM 645 N N . VAL A 1 89 ? -12.422 4.898 16.562 1 89.25 89 VAL A N 1
ATOM 646 C CA . VAL A 1 89 ? -11.984 3.98 15.523 1 89.25 89 VAL A CA 1
ATOM 647 C C . VAL A 1 89 ? -10.508 4.223 15.211 1 89.25 89 VAL A C 1
ATOM 649 O O . VAL A 1 89 ? -9.75 3.277 14.984 1 89.25 89 VAL A O 1
ATOM 652 N N . SER A 1 90 ? -10.117 5.469 15.258 1 83.19 90 SER A N 1
ATOM 653 C CA . SER A 1 90 ? -8.727 5.801 14.984 1 83.19 90 SER A CA 1
ATOM 654 C C . SER A 1 90 ? -7.797 5.184 16.031 1 83.19 90 SER A C 1
ATOM 656 O O . SER A 1 90 ? -6.727 4.672 15.695 1 83.19 90 SER A O 1
ATOM 658 N N . ARG A 1 91 ? -8.203 5.184 17.25 1 80.69 91 ARG A N 1
ATOM 659 C CA . ARG A 1 91 ? -7.426 4.586 18.328 1 80.69 91 ARG A CA 1
ATOM 660 C C . ARG A 1 91 ? -7.309 3.076 18.156 1 80.69 91 ARG A C 1
ATOM 662 O O . ARG A 1 91 ? -6.246 2.498 18.375 1 80.69 91 ARG A O 1
ATOM 669 N N . ARG A 1 92 ? -8.406 2.514 17.812 1 85.25 92 ARG A N 1
ATOM 670 C CA . ARG A 1 92 ? -8.398 1.074 17.562 1 85.25 92 ARG A CA 1
ATOM 671 C C . ARG A 1 92 ? -7.488 0.718 16.391 1 85.25 92 ARG A C 1
ATOM 673 O O . ARG A 1 92 ? -6.77 -0.281 16.438 1 85.25 92 ARG A O 1
ATOM 680 N N . MET A 1 93 ? -7.527 1.495 15.312 1 83.31 93 MET A N 1
ATOM 681 C CA . MET A 1 93 ? -6.637 1.294 14.172 1 83.31 93 MET A CA 1
ATOM 682 C C . MET A 1 93 ? -5.176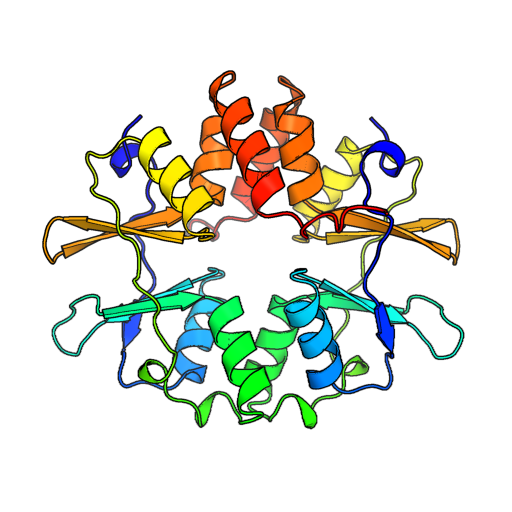 1.33 14.617 1 83.31 93 MET A C 1
ATOM 684 O O . MET A 1 93 ? -4.387 0.469 14.227 1 83.31 93 MET A O 1
ATOM 688 N N . ALA A 1 94 ? -4.891 2.275 15.383 1 76.88 94 ALA A N 1
ATOM 689 C CA . ALA A 1 94 ? -3.525 2.436 15.867 1 76.88 94 ALA A CA 1
ATOM 690 C C . ALA A 1 94 ? -3.111 1.254 16.734 1 76.88 94 ALA A C 1
ATOM 692 O O . ALA A 1 94 ? -2.025 0.696 16.562 1 76.88 94 ALA A O 1
ATOM 693 N N . ARG A 1 95 ? -3.961 0.851 17.641 1 80.62 95 ARG A N 1
ATOM 694 C CA . ARG A 1 95 ? -3.684 -0.237 18.578 1 80.62 95 ARG A CA 1
ATOM 695 C C . ARG A 1 95 ? -3.494 -1.557 17.844 1 80.62 95 ARG A C 1
ATOM 697 O O . ARG A 1 95 ? -2.623 -2.355 18.188 1 80.62 95 ARG A O 1
ATOM 704 N N . GLU A 1 96 ? -4.266 -1.761 16.844 1 81.25 96 GLU A N 1
ATOM 705 C CA . GLU A 1 96 ? -4.266 -3.043 16.141 1 81.25 96 GLU A CA 1
ATOM 706 C C . GLU A 1 96 ? -3.324 -3.016 14.945 1 81.25 96 GLU A C 1
ATOM 708 O O . GLU A 1 96 ? -3.082 -4.047 14.32 1 81.25 96 GLU A O 1
ATOM 713 N N . GLY A 1 97 ? -2.877 -1.866 14.539 1 76.12 97 GLY A N 1
ATOM 714 C CA . GLY A 1 97 ? -1.941 -1.736 13.438 1 76.12 97 GLY A CA 1
ATOM 715 C C . GLY A 1 97 ? -2.594 -1.91 12.078 1 76.12 97 GLY A C 1
ATOM 716 O O . GLY A 1 97 ? -2.006 -2.512 11.172 1 76.12 97 GLY A O 1
ATOM 717 N N . VAL A 1 98 ? -3.873 -1.477 12 1 82.94 98 VAL A N 1
ATOM 718 C CA . VAL A 1 98 ? -4.574 -1.612 10.727 1 82.94 98 VAL A CA 1
ATOM 719 C C . VAL A 1 98 ? -4.949 -0.231 10.188 1 82.94 98 VAL A C 1
ATOM 721 O O . VAL A 1 98 ? -5.164 0.704 10.961 1 82.94 98 VAL A O 1
ATOM 724 N N . LYS A 1 99 ? -5.07 -0.146 8.852 1 82.62 99 LYS A N 1
ATOM 725 C CA . LYS A 1 99 ? -5.344 1.146 8.227 1 82.62 99 LYS A CA 1
ATOM 726 C C . LYS A 1 99 ? -6.711 1.148 7.551 1 82.62 99 LYS A C 1
ATOM 728 O O . LYS A 1 99 ? -7.156 2.18 7.043 1 82.62 99 LYS A O 1
ATOM 733 N N . LYS A 1 100 ? -7.289 0.042 7.574 1 88.62 100 LYS A N 1
ATOM 734 C CA . LYS A 1 100 ? -8.594 -0.122 6.938 1 88.62 100 LYS A CA 1
ATOM 735 C C . LYS A 1 100 ? -9.547 -0.902 7.832 1 88.62 100 LYS A C 1
ATOM 737 O O . LYS A 1 100 ? -9.188 -1.951 8.367 1 88.62 100 LYS A O 1
ATOM 742 N N . VAL A 1 101 ? -10.742 -0.338 8.008 1 91.56 101 VAL A N 1
ATOM 743 C CA . VAL A 1 101 ? -11.719 -0.945 8.898 1 91.56 101 VAL A CA 1
ATOM 744 C C . VAL A 1 101 ? -13.086 -0.975 8.219 1 91.56 101 VAL A C 1
ATOM 746 O O . VAL A 1 101 ? -13.664 0.075 7.926 1 91.56 101 VAL A O 1
ATOM 749 N N . PRO A 1 102 ? -13.633 -2.162 7.938 1 94.25 102 PRO A N 1
ATOM 750 C CA . PRO A 1 102 ? -15.008 -2.229 7.438 1 94.25 102 PRO A CA 1
ATOM 751 C C . PRO A 1 102 ? -16.031 -1.678 8.43 1 94.25 102 PRO A C 1
ATOM 753 O O . PRO A 1 102 ? -15.852 -1.812 9.641 1 94.25 102 PRO A O 1
ATOM 756 N N . VAL A 1 103 ? -17.016 -1.038 7.926 1 96.25 103 VAL A N 1
ATOM 757 C CA . VAL A 1 103 ? -18.109 -0.521 8.734 1 96.25 103 VAL A CA 1
ATOM 758 C C . VAL A 1 103 ? -19.328 -1.431 8.586 1 96.25 103 VAL A C 1
ATOM 760 O O . VAL A 1 103 ? -19.844 -1.629 7.484 1 96.25 103 VAL A O 1
ATOM 763 N N . MET A 1 104 ? -19.766 -1.899 9.766 1 95 104 MET A N 1
ATOM 764 C CA . MET A 1 104 ? -20.828 -2.891 9.758 1 95 104 MET A CA 1
ATOM 765 C C . MET A 1 104 ? -22.047 -2.387 10.531 1 95 104 MET A C 1
ATOM 767 O O . MET A 1 104 ? -21.891 -1.686 11.539 1 95 104 MET A O 1
ATOM 771 N N . ASP A 1 105 ? -23.172 -2.682 10.031 1 94.19 105 ASP A N 1
ATOM 772 C CA . ASP A 1 105 ? -24.422 -2.633 10.797 1 94.19 105 ASP A CA 1
ATOM 773 C C . ASP A 1 105 ? -25 -4.031 10.984 1 94.19 105 ASP A C 1
ATOM 775 O O . ASP A 1 105 ? -25.703 -4.539 10.109 1 94.19 105 ASP A O 1
ATOM 779 N N . GLY A 1 106 ? -24.688 -4.645 12.211 1 88.94 106 GLY A N 1
ATOM 780 C CA . GLY A 1 106 ? -24.984 -6.066 12.336 1 88.94 106 GLY A CA 1
ATOM 781 C C . GLY A 1 106 ? -24.234 -6.918 11.336 1 88.94 106 GLY A C 1
ATOM 782 O O . GLY A 1 106 ? -23 -6.914 11.297 1 88.94 106 GLY A O 1
ATOM 783 N N . VAL A 1 107 ? -24.984 -7.559 10.438 1 86.75 107 VAL A N 1
ATOM 784 C CA . VAL A 1 107 ? -24.359 -8.453 9.469 1 86.75 107 VAL A CA 1
ATOM 785 C C . VAL A 1 107 ? -24.219 -7.73 8.125 1 86.75 107 VAL A C 1
ATOM 787 O O . VAL A 1 107 ? -23.688 -8.297 7.168 1 86.75 107 VAL A O 1
ATOM 790 N N . GLU A 1 108 ? -24.625 -6.496 8.094 1 91.44 108 GLU A N 1
ATOM 791 C CA . GLU A 1 108 ? -24.609 -5.75 6.836 1 91.44 108 GLU A CA 1
ATOM 792 C C . GLU A 1 108 ? -23.344 -4.902 6.711 1 91.44 108 GLU A C 1
ATOM 794 O O . GLU A 1 108 ? -22.984 -4.184 7.645 1 91.44 108 GLU A O 1
ATOM 799 N N . LEU A 1 109 ? -22.672 -5.062 5.578 1 93.81 109 LEU A N 1
ATOM 800 C CA . LEU A 1 109 ? -21.531 -4.207 5.254 1 93.81 109 LEU A CA 1
ATOM 801 C C . LEU A 1 109 ? -22 -2.861 4.711 1 93.81 109 LEU A C 1
ATOM 803 O O . LEU A 1 109 ? -22.609 -2.795 3.643 1 93.81 109 LEU A O 1
ATOM 807 N N . LEU A 1 110 ? -21.703 -1.758 5.445 1 95.56 110 LEU A N 1
ATOM 808 C CA . LEU A 1 110 ? -22.188 -0.438 5.066 1 95.56 110 LEU A CA 1
ATOM 809 C C . LEU A 1 110 ? -21.125 0.349 4.316 1 95.56 110 LEU A C 1
ATOM 811 O O . LEU A 1 110 ? -21.438 1.26 3.549 1 95.56 110 LEU A O 1
ATOM 815 N N . GLY A 1 111 ? -19.906 0.059 4.648 1 95.6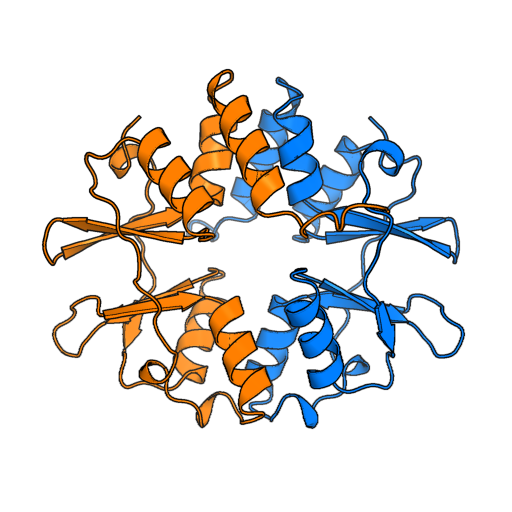2 111 GLY A N 1
ATOM 816 C CA . GLY A 1 111 ? -18.828 0.834 4.059 1 95.62 111 GLY A CA 1
ATOM 817 C C . GLY A 1 111 ? -17.469 0.455 4.598 1 95.62 111 GLY A C 1
ATOM 818 O O . GLY A 1 111 ? -17.266 -0.665 5.078 1 95.62 111 GLY A O 1
ATOM 819 N N . ILE A 1 112 ? -16.531 1.298 4.414 1 94.06 112 ILE A N 1
ATOM 820 C CA . ILE A 1 112 ? -15.164 1.127 4.898 1 94.06 112 ILE A CA 1
ATOM 821 C C . ILE A 1 112 ? -14.57 2.488 5.262 1 94.06 112 ILE A C 1
ATOM 823 O O . ILE A 1 112 ? -14.87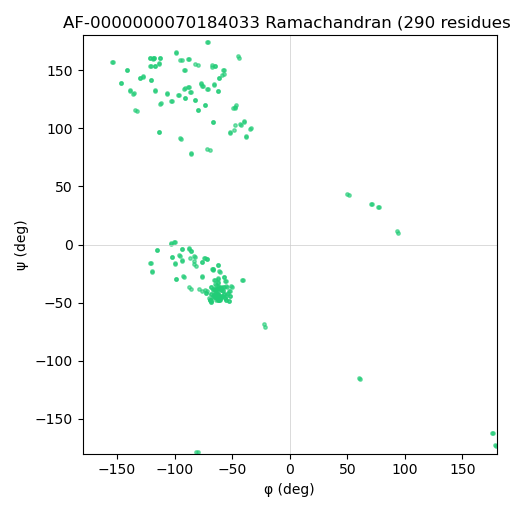5 3.494 4.617 1 94.06 112 ILE A O 1
ATOM 827 N N . ILE A 1 113 ? -13.898 2.484 6.309 1 91.69 113 ILE A N 1
ATOM 828 C CA . ILE A 1 113 ? -13.18 3.691 6.691 1 91.69 113 ILE A CA 1
ATOM 829 C C . ILE A 1 113 ? -11.68 3.414 6.703 1 91.69 113 ILE A C 1
ATOM 831 O O . ILE A 1 113 ? -11.234 2.365 7.184 1 91.69 113 ILE A O 1
ATOM 835 N N . THR A 1 114 ? -10.93 4.285 6.105 1 88.19 114 THR A N 1
ATOM 836 C CA . THR A 1 114 ? -9.484 4.117 6.023 1 88.19 114 THR A CA 1
ATOM 837 C C . THR A 1 114 ? -8.766 5.254 6.746 1 88.19 114 THR A C 1
ATOM 839 O O . THR A 1 114 ? -9.359 6.301 7.012 1 88.19 114 THR A O 1
ATOM 842 N N . LEU A 1 115 ? -7.562 4.988 7.055 1 80.25 115 LEU A N 1
ATOM 843 C CA . LEU A 1 115 ? -6.742 6.039 7.645 1 80.25 115 LEU A CA 1
ATOM 844 C C . LEU A 1 115 ? -6.668 7.254 6.723 1 80.25 115 LEU A C 1
ATOM 846 O O . LEU A 1 115 ? -6.676 8.391 7.188 1 80.25 115 LEU A O 1
ATOM 850 N N . THR A 1 116 ? -6.625 6.969 5.508 1 74.25 116 THR A N 1
ATOM 851 C CA . THR A 1 116 ? -6.598 8.047 4.531 1 74.25 116 THR A CA 1
ATOM 852 C C . THR A 1 116 ? -7.852 8.906 4.637 1 74.25 116 THR A C 1
ATOM 854 O O . THR A 1 116 ? -7.777 10.141 4.594 1 74.25 116 THR A O 1
ATOM 857 N N . ASP A 1 117 ? -9 8.312 4.684 1 76.94 117 ASP A N 1
ATOM 858 C CA . ASP A 1 117 ? -10.25 9.039 4.879 1 76.94 117 ASP A CA 1
ATOM 859 C C . ASP A 1 117 ? -10.164 9.953 6.102 1 76.94 117 ASP A C 1
ATOM 861 O O . ASP A 1 117 ? -10.625 11.094 6.059 1 76.94 117 ASP A O 1
ATOM 865 N N . ILE A 1 118 ? -9.609 9.422 7.188 1 76.5 118 ILE A N 1
ATOM 866 C CA . ILE A 1 118 ? -9.562 10.109 8.469 1 76.5 118 ILE A CA 1
ATOM 867 C C . ILE A 1 118 ? -8.602 11.297 8.383 1 76.5 118 ILE A C 1
ATOM 869 O O . ILE A 1 118 ? -8.93 12.406 8.797 1 76.5 118 ILE A O 1
ATOM 873 N N . VAL A 1 119 ? -7.48 11.055 7.867 1 67.56 119 VAL A N 1
ATOM 874 C CA . VAL A 1 119 ? -6.445 12.086 7.797 1 67.56 119 VAL A CA 1
ATOM 875 C C . VAL A 1 119 ? -6.906 13.219 6.887 1 67.56 119 VAL A C 1
ATOM 877 O O . VAL A 1 119 ? -6.707 14.398 7.203 1 67.56 119 VAL A O 1
ATOM 880 N N . TRP A 1 120 ? -7.445 12.891 5.785 1 64.19 120 TRP A N 1
ATOM 881 C CA . TRP A 1 120 ? -7.879 13.906 4.836 1 64.19 120 TRP A CA 1
ATOM 882 C C . TRP A 1 120 ? -9.008 14.75 5.422 1 64.19 120 TRP A C 1
ATOM 884 O O . TRP A 1 120 ? -9.094 15.953 5.156 1 64.19 120 TRP A O 1
ATOM 894 N N . HIS A 1 121 ? -9.758 14.148 6.16 1 63.03 121 HIS A N 1
ATOM 895 C CA . HIS A 1 121 ? -10.891 14.891 6.719 1 63.03 121 HIS A CA 1
ATOM 896 C C . HIS A 1 121 ? -10.5 15.602 8.008 1 63.03 121 HIS A C 1
ATOM 898 O O . HIS A 1 121 ? -11.047 16.656 8.328 1 63.03 121 HIS A O 1
ATOM 904 N N . LEU A 1 122 ? -9.656 14.961 8.797 1 54.56 122 LEU A N 1
ATOM 905 C CA . LEU A 1 122 ? -9.234 15.617 10.031 1 54.56 122 LEU A CA 1
ATOM 906 C C . LEU A 1 122 ? -8.328 16.797 9.734 1 54.56 122 LEU A C 1
ATOM 908 O O . LEU A 1 122 ? -8.273 17.766 10.516 1 54.56 122 LEU A O 1
ATOM 912 N N . SER A 1 123 ? -7.383 16.656 8.883 1 47.5 123 SER A N 1
ATOM 913 C CA . SER A 1 123 ? -6.645 17.875 8.578 1 47.5 123 SER A CA 1
ATOM 914 C C . SER A 1 123 ? -7.578 19.062 8.469 1 47.5 123 SER A C 1
ATOM 916 O O . SER A 1 123 ? -7.176 20.203 8.727 1 47.5 123 SER A O 1
ATOM 918 N N . ASP A 1 124 ? -8.672 18.766 8.07 1 41.97 124 ASP A N 1
ATOM 919 C CA . ASP A 1 124 ? -9.578 19.891 8.289 1 41.97 124 ASP A CA 1
ATOM 920 C C . ASP A 1 124 ? -9.781 20.156 9.781 1 41.97 124 ASP A C 1
ATOM 922 O O . ASP A 1 124 ? -10.141 21.266 10.172 1 41.97 124 ASP A O 1
ATOM 926 N N . ILE A 1 125 ? -9.695 19.062 10.617 1 37.44 125 ILE A N 1
ATOM 927 C CA . ILE A 1 125 ? -9.977 19.297 12.031 1 37.44 125 ILE A CA 1
ATOM 928 C C . ILE A 1 125 ? -8.672 19.547 12.781 1 37.44 125 ILE A C 1
ATOM 930 O O . ILE A 1 125 ? -7.785 18.688 12.789 1 37.44 125 ILE A O 1
ATOM 934 N N . ARG A 1 126 ? -8.094 20.625 13.008 1 39.97 126 ARG A N 1
ATOM 935 C CA . ARG A 1 126 ? -6.949 21.188 13.719 1 39.97 126 ARG A CA 1
ATOM 936 C C . ARG A 1 126 ? -6.512 20.266 14.859 1 39.97 126 ARG A C 1
ATOM 938 O O . ARG A 1 126 ? -5.312 20.062 15.07 1 39.97 126 ARG A O 1
ATOM 945 N N . SER A 1 127 ? -7.199 20.031 15.961 1 37.62 127 SER A N 1
ATOM 946 C CA . SER A 1 127 ? -6.848 19.531 17.281 1 37.62 127 SER A CA 1
ATOM 947 C C . SER A 1 127 ? -6.445 18.062 17.234 1 37.62 127 SER A C 1
ATOM 949 O O . SER A 1 127 ? -5.555 17.625 17.969 1 37.62 127 SER A O 1
ATOM 951 N N . GLU A 1 128 ? -7.113 17.234 16.672 1 34.5 128 GLU A N 1
ATOM 952 C CA . GLU A 1 128 ? -7.031 15.789 16.906 1 34.5 128 GLU A CA 1
ATOM 953 C C . GLU A 1 128 ? -5.891 15.172 16.094 1 34.5 128 GLU A C 1
ATOM 955 O O . GLU A 1 128 ? -5.504 14.023 16.344 1 34.5 128 GLU A O 1
ATOM 960 N N . ALA A 1 129 ? -5.387 15.805 15.211 1 38.44 129 ALA A N 1
ATOM 961 C CA . ALA A 1 129 ? -4.262 15.32 14.414 1 38.44 129 ALA A CA 1
ATOM 962 C C . ALA A 1 129 ? -3.049 15.047 15.297 1 38.44 129 ALA A C 1
ATOM 964 O O . ALA A 1 129 ? -2.232 14.172 14.984 1 38.44 129 ALA A O 1
ATOM 965 N N . ALA A 1 130 ? -2.982 15.703 16.453 1 39.91 130 ALA A N 1
ATOM 966 C CA . ALA A 1 130 ? -1.905 15.414 17.391 1 39.91 130 ALA A CA 1
ATOM 967 C C . ALA A 1 130 ? -1.91 13.945 17.797 1 39.91 130 ALA A C 1
ATOM 969 O O . ALA A 1 130 ? -0.851 13.328 17.953 1 39.91 130 ALA A O 1
ATOM 970 N N . GLU A 1 131 ? -3.043 13.523 18.047 1 39.25 131 GLU A N 1
ATOM 971 C CA . GLU A 1 131 ? -3.113 12.172 18.609 1 39.25 131 GLU A CA 1
ATOM 972 C C . GLU A 1 131 ? -2.777 11.125 17.547 1 39.25 131 GLU A C 1
ATOM 974 O O . GLU A 1 131 ? -2.121 10.125 17.859 1 39.25 131 GLU A O 1
ATOM 979 N N . ILE A 1 132 ? -3.217 11.32 16.422 1 41.31 132 ILE A N 1
ATOM 980 C CA . ILE A 1 132 ? -2.936 10.367 15.359 1 41.31 132 ILE A CA 1
ATOM 981 C C . ILE A 1 132 ? -1.437 10.336 15.07 1 41.31 132 ILE A C 1
ATOM 983 O O . ILE A 1 132 ? -0.853 9.273 14.875 1 41.31 132 ILE A O 1
ATOM 987 N N . ALA A 1 133 ? -0.823 11.484 15.102 1 44.12 133 ALA A N 1
ATOM 988 C CA . ALA A 1 133 ? 0.629 11.578 14.969 1 44.12 133 ALA A CA 1
ATOM 989 C C . ALA A 1 133 ? 1.332 10.727 16.016 1 44.12 133 ALA A C 1
ATOM 991 O O . ALA A 1 133 ? 2.332 10.062 15.734 1 44.12 133 ALA A O 1
ATOM 992 N N . GLU A 1 134 ? 0.839 10.82 17.188 1 43.25 134 GLU A N 1
ATOM 993 C CA . GLU A 1 134 ? 1.416 10.008 18.25 1 43.25 134 GLU A CA 1
ATOM 994 C C . GLU A 1 134 ? 1.263 8.516 17.953 1 43.25 134 GLU A C 1
ATOM 996 O O . GLU A 1 134 ? 2.119 7.711 18.328 1 43.25 134 GLU A O 1
ATOM 1001 N N . MET A 1 135 ? 0.244 8.258 17.344 1 40.53 135 MET A N 1
ATOM 1002 C CA . MET A 1 135 ? -0.004 6.848 17.031 1 40.53 135 MET A CA 1
ATOM 1003 C C . MET A 1 135 ? 0.87 6.375 15.883 1 40.53 135 MET A C 1
ATOM 1005 O O . MET A 1 135 ? 1.253 5.207 15.82 1 40.53 135 MET A O 1
ATOM 1009 N N . GLY A 1 136 ? 1.026 7.125 14.977 1 43.62 136 GLY A N 1
ATOM 1010 C CA . GLY A 1 136 ? 1.953 6.809 13.898 1 43.62 136 GLY A CA 1
ATOM 1011 C C . GLY A 1 136 ? 3.354 6.492 14.391 1 43.62 136 GLY A C 1
ATOM 1012 O O . GLY A 1 136 ? 4.086 5.738 13.75 1 43.62 136 GLY A O 1
ATOM 1013 N N . SER A 1 137 ? 3.865 7.168 15.438 1 41.88 137 SER A N 1
ATOM 1014 C CA . SER A 1 137 ? 5.082 6.746 16.125 1 41.88 137 SER A CA 1
ATOM 1015 C C . SER A 1 137 ? 5.023 5.273 16.516 1 41.88 137 SER A C 1
ATOM 1017 O O . SER A 1 137 ? 6.059 4.625 16.672 1 41.88 137 SER A O 1
ATOM 1019 N N . GLU A 1 138 ? 3.91 4.82 16.859 1 36.06 138 GLU A N 1
ATOM 1020 C CA . GLU A 1 138 ? 3.787 3.404 17.203 1 36.06 138 GLU A CA 1
ATOM 1021 C C . GLU A 1 138 ? 3.775 2.539 15.938 1 36.06 138 GLU A C 1
ATOM 1023 O O . GLU A 1 138 ? 3.951 1.32 16.016 1 36.06 138 GLU A O 1
ATOM 1028 N N . TRP A 1 139 ? 3.383 3.008 14.953 1 36.34 139 TRP A N 1
ATOM 1029 C CA . TRP A 1 139 ? 3.432 2.271 13.695 1 36.34 139 TRP A CA 1
ATOM 1030 C C . TRP A 1 139 ? 4.809 2.389 13.047 1 36.34 139 TRP A C 1
ATOM 1032 O O . TRP A 1 139 ? 5.012 1.938 11.922 1 36.34 139 TRP A O 1
ATOM 1042 N N . GLY A 1 140 ? 5.754 3.256 13.5 1 34.91 140 GLY A N 1
ATOM 1043 C CA . GLY A 1 140 ? 7.125 3.396 13.039 1 34.91 140 GLY A CA 1
ATOM 1044 C C . GLY A 1 140 ? 7.93 2.117 13.164 1 34.91 140 GLY A C 1
ATOM 1045 O O . GLY A 1 140 ? 7.52 1.181 13.852 1 34.91 140 GLY A O 1
ATOM 1046 N N . PRO A 1 141 ? 8.953 1.927 12.234 1 31.25 141 PRO A N 1
ATOM 1047 C CA . PRO A 1 141 ? 9.859 0.878 12.711 1 31.25 141 PRO A CA 1
ATOM 1048 C C . PRO A 1 141 ? 10.266 1.066 14.172 1 31.25 141 PRO A C 1
ATOM 1050 O O . PRO A 1 141 ? 10.32 2.199 14.656 1 31.25 141 PRO A O 1
ATOM 1053 N N . LYS A 1 142 ? 9.961 0.153 15.039 1 31.38 142 LYS A N 1
ATOM 1054 C CA . LYS A 1 142 ? 10.469 0.151 16.406 1 31.38 142 LYS A CA 1
ATOM 1055 C C . LYS A 1 142 ? 11.891 0.699 16.469 1 31.38 142 LYS A C 1
ATOM 1057 O O . LYS A 1 142 ? 12.773 0.241 15.734 1 31.38 142 LYS A O 1
ATOM 1062 N N . SER A 1 143 ? 12.117 1.968 16.844 1 31.75 143 SER A N 1
ATOM 1063 C CA . SER A 1 143 ? 13.453 2.361 17.297 1 31.75 143 SER A CA 1
ATOM 1064 C C . SER A 1 143 ? 14.102 1.268 18.125 1 31.75 143 SER A C 1
ATOM 1066 O O . SER A 1 143 ? 13.555 0.849 19.141 1 31.75 143 SER A O 1
ATOM 1068 N N . GLN A 1 144 ? 14.844 0.427 17.609 1 27.86 144 GLN A N 1
ATOM 1069 C CA . GLN A 1 144 ? 15.672 -0.291 18.562 1 27.86 144 GLN A CA 1
ATOM 1070 C C . GLN A 1 144 ? 16.375 0.674 19.516 1 27.86 144 GLN A C 1
ATOM 1072 O O . GLN A 1 144 ? 16.875 1.714 19.094 1 27.86 144 GLN A O 1
ATOM 1077 N N . PRO A 1 145 ? 16.125 0.641 20.812 1 29.88 145 PRO A N 1
ATOM 1078 C CA . PRO A 1 145 ? 16.969 1.357 21.75 1 29.88 145 PRO A CA 1
ATOM 1079 C C . PRO A 1 145 ? 18.453 1.278 21.406 1 29.88 145 PRO A C 1
ATOM 1081 O O . PRO A 1 145 ? 18.953 0.208 21.031 1 29.88 145 PRO A O 1
ATOM 1084 N N . ARG A 1 146 ? 19.062 2.295 20.922 1 26.33 146 ARG A N 1
ATOM 1085 C CA . ARG A 1 146 ? 20.516 2.338 21.078 1 26.33 146 ARG A CA 1
ATOM 1086 C C . ARG A 1 146 ? 20.922 2.016 22.5 1 26.33 146 ARG A C 1
ATOM 1088 O O . ARG A 1 146 ? 20.469 2.67 23.453 1 26.33 146 ARG A O 1
ATOM 1095 N N . SER A 1 147 ? 21.375 0.808 22.672 1 25.95 147 SER A N 1
ATOM 1096 C CA . SER A 1 147 ? 22.297 0.672 23.797 1 25.95 147 SER A CA 1
ATOM 1097 C C . SER A 1 147 ? 23.547 1.523 23.594 1 25.95 147 SER A C 1
ATOM 1099 O O . SER A 1 147 ? 24 1.706 22.453 1 25.95 147 SER A O 1
ATOM 1101 N N . MET B 1 1 ? 9.664 24.891 4.555 1 86.44 1 MET B N 1
ATOM 1102 C CA . MET B 1 1 ? 10.32 23.688 5.023 1 86.44 1 MET B CA 1
ATOM 1103 C C . MET B 1 1 ? 10.969 22.938 3.863 1 86.44 1 MET B C 1
ATOM 1105 O O . MET B 1 1 ? 10.375 22.812 2.791 1 86.44 1 MET B O 1
ATOM 1109 N N . LEU B 1 2 ? 12.188 22.547 4.062 1 92.62 2 LEU B N 1
ATOM 1110 C CA . LEU B 1 2 ? 12.93 21.906 2.982 1 92.62 2 LEU B CA 1
ATOM 1111 C C . LEU B 1 2 ? 12.828 20.391 3.086 1 92.62 2 LEU B C 1
ATOM 1113 O O . LEU B 1 2 ? 12.555 19.859 4.164 1 92.62 2 LEU B O 1
ATOM 1117 N N . VAL B 1 3 ? 13.07 19.688 1.968 1 94.06 3 VAL B N 1
ATOM 1118 C CA . VAL B 1 3 ? 13.008 18.234 1.873 1 94.06 3 VAL B CA 1
ATOM 1119 C C . VAL B 1 3 ? 14 17.609 2.846 1 94.06 3 VAL B C 1
ATOM 1121 O O . VAL B 1 3 ? 13.68 16.641 3.535 1 94.06 3 VAL B O 1
ATOM 1124 N N . GLU B 1 4 ? 15.156 18.203 3.023 1 94.94 4 GLU B N 1
ATOM 1125 C CA . GLU B 1 4 ? 16.203 17.625 3.877 1 94.94 4 GLU B CA 1
ATOM 1126 C C . GLU B 1 4 ? 15.758 17.609 5.34 1 94.94 4 GLU B C 1
ATOM 1128 O O . GLU B 1 4 ? 16.266 16.812 6.129 1 94.94 4 GLU B O 1
ATOM 1133 N N . GLU B 1 5 ? 14.836 18.406 5.699 1 92 5 GLU B N 1
ATOM 1134 C CA . GLU B 1 5 ? 14.383 18.516 7.082 1 92 5 GLU B CA 1
ATOM 1135 C C . GLU B 1 5 ? 13.367 17.438 7.418 1 92 5 GLU B C 1
ATOM 1137 O O . GLU B 1 5 ? 13.117 17.156 8.594 1 92 5 GLU B O 1
ATOM 1142 N N . LEU B 1 6 ? 12.812 16.844 6.375 1 90.19 6 LEU B N 1
ATOM 1143 C CA . LEU B 1 6 ? 11.695 15.938 6.621 1 90.19 6 LEU B CA 1
ATOM 1144 C C . LEU B 1 6 ? 12.023 14.523 6.141 1 90.19 6 LEU B C 1
ATOM 1146 O O . LEU B 1 6 ? 11.453 13.547 6.637 1 90.19 6 LEU B O 1
ATOM 1150 N N . MET B 1 7 ? 12.93 14.414 5.227 1 92.12 7 MET B N 1
ATOM 1151 C CA . MET B 1 7 ? 13.18 13.133 4.566 1 92.12 7 MET B CA 1
ATOM 1152 C C . MET B 1 7 ? 13.719 12.109 5.555 1 92.12 7 MET B C 1
ATOM 1154 O O . MET B 1 7 ? 14.273 12.469 6.594 1 92.12 7 MET B O 1
ATOM 1158 N N . THR B 1 8 ? 13.477 10.859 5.238 1 92.62 8 THR B N 1
ATOM 1159 C CA . THR B 1 8 ? 14.094 9.742 5.945 1 92.62 8 THR B CA 1
ATOM 1160 C C . THR B 1 8 ? 15.398 9.328 5.27 1 92.62 8 THR B C 1
ATOM 1162 O O . THR B 1 8 ? 15.453 9.195 4.047 1 92.62 8 THR B O 1
ATOM 1165 N N . THR B 1 9 ? 16.422 9.117 6.066 1 92.5 9 THR B N 1
ATOM 1166 C CA . THR B 1 9 ? 17.734 8.852 5.48 1 92.5 9 THR B CA 1
ATOM 1167 C C . THR B 1 9 ? 18.031 7.359 5.484 1 92.5 9 THR B C 1
ATOM 1169 O O . THR B 1 9 ? 18.953 6.906 4.797 1 92.5 9 THR B O 1
ATOM 1172 N N . ASP B 1 10 ? 17.344 6.547 6.223 1 90.69 10 ASP B N 1
ATOM 1173 C CA . ASP B 1 10 ? 17.531 5.098 6.23 1 90.69 10 ASP B CA 1
ATOM 1174 C C . ASP B 1 10 ? 16.719 4.438 5.125 1 90.69 10 ASP B C 1
ATOM 1176 O O . ASP B 1 10 ? 15.688 3.811 5.395 1 90.69 10 ASP B O 1
ATOM 1180 N N . VAL B 1 11 ? 17.281 4.535 3.941 1 93.38 11 VAL B N 1
ATOM 1181 C CA . VAL B 1 11 ? 16.562 4.055 2.768 1 93.38 11 VAL B CA 1
ATOM 1182 C C . VAL B 1 11 ? 16.828 2.564 2.568 1 93.38 11 VAL B C 1
ATOM 1184 O O . VAL B 1 11 ? 17.969 2.123 2.609 1 93.38 11 VAL B O 1
ATOM 1187 N N . VAL B 1 12 ? 15.852 1.789 2.379 1 95.25 12 VAL B N 1
ATOM 1188 C CA . VAL B 1 12 ? 15.984 0.368 2.076 1 95.25 12 VAL B CA 1
ATOM 1189 C C . VAL B 1 12 ? 16.25 0.183 0.583 1 95.25 12 VAL B C 1
ATOM 1191 O O . VAL B 1 12 ? 15.516 0.694 -0.256 1 95.25 12 VAL B O 1
ATOM 1194 N N . THR B 1 13 ? 17.312 -0.488 0.267 1 94 13 THR B N 1
ATOM 1195 C CA . THR B 1 13 ? 17.703 -0.663 -1.127 1 94 13 THR B CA 1
ATOM 1196 C C . THR B 1 13 ? 17.719 -2.143 -1.501 1 94 13 THR B C 1
ATOM 1198 O O . THR B 1 13 ? 17.703 -3.01 -0.625 1 94 13 THR B O 1
ATOM 1201 N N . CYS B 1 14 ? 17.656 -2.432 -2.738 1 94.56 14 CYS B N 1
ATOM 1202 C CA . CYS B 1 14 ? 17.781 -3.773 -3.295 1 94.56 14 CYS B CA 1
ATOM 1203 C C . CYS B 1 14 ? 18.562 -3.75 -4.598 1 94.56 14 CYS B C 1
ATOM 1205 O O . CYS B 1 14 ? 18.531 -2.764 -5.336 1 94.56 14 CYS B O 1
ATOM 1207 N N . ASP B 1 15 ? 19.234 -4.844 -4.859 1 94 15 ASP B N 1
ATOM 1208 C CA . ASP B 1 15 ? 20.016 -4.957 -6.086 1 94 15 ASP B CA 1
ATOM 1209 C C . ASP B 1 15 ? 19.109 -5.094 -7.305 1 94 15 ASP B C 1
ATOM 1211 O O . ASP B 1 15 ? 18.156 -5.887 -7.297 1 94 15 ASP B O 1
ATOM 1215 N N . GLU B 1 16 ? 19.422 -4.312 -8.352 1 91.44 16 GLU B N 1
ATOM 1216 C CA . GLU B 1 16 ? 18.578 -4.328 -9.539 1 91.44 16 GLU B CA 1
ATOM 1217 C C . GLU B 1 16 ? 18.656 -5.684 -10.242 1 91.44 16 GLU B C 1
ATOM 1219 O O . GLU B 1 16 ? 17.766 -6.035 -11.016 1 91.44 16 GLU B O 1
ATOM 1224 N N . SER B 1 17 ? 19.703 -6.465 -10.008 1 93.62 17 SER B N 1
ATOM 1225 C CA . SER B 1 17 ? 19.891 -7.754 -10.664 1 93.62 17 SER B CA 1
ATOM 1226 C C . SER B 1 17 ? 19.203 -8.875 -9.898 1 93.62 17 SER B C 1
ATOM 1228 O O . SER B 1 17 ? 19.172 -10.016 -10.352 1 93.62 17 SER B O 1
ATOM 1230 N N . GLY B 1 18 ? 18.625 -8.531 -8.766 1 94.69 18 GLY B N 1
ATOM 1231 C CA . GLY B 1 18 ? 17.953 -9.531 -7.949 1 94.69 18 GLY B CA 1
ATOM 1232 C C . GLY B 1 18 ? 16.547 -9.844 -8.438 1 94.69 18 GLY B C 1
ATOM 1233 O O . GLY B 1 18 ? 16.156 -9.406 -9.516 1 94.6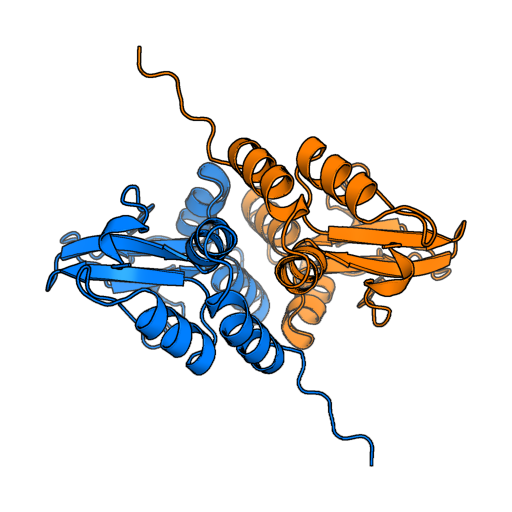9 18 GLY B O 1
ATOM 1234 N N . THR B 1 19 ? 15.836 -10.727 -7.742 1 96.69 19 THR B N 1
ATOM 1235 C CA . THR B 1 19 ? 14.461 -11.109 -8.062 1 96.69 19 THR B CA 1
ATOM 1236 C C . THR B 1 19 ? 13.461 -10.172 -7.391 1 96.69 19 THR B C 1
ATOM 1238 O O . THR B 1 19 ? 13.812 -9.461 -6.445 1 96.69 19 THR B O 1
ATOM 1241 N N . LEU B 1 20 ? 12.312 -10.188 -7.938 1 96.81 20 LEU B N 1
ATOM 1242 C CA . LEU B 1 20 ? 11.25 -9.43 -7.293 1 96.81 20 LEU B CA 1
ATOM 1243 C C . LEU B 1 20 ? 10.969 -9.969 -5.891 1 96.81 20 LEU B C 1
ATOM 1245 O O . LEU B 1 20 ? 10.617 -9.211 -4.988 1 96.81 20 LEU B O 1
ATOM 1249 N N . ARG B 1 21 ? 11.195 -11.242 -5.668 1 98.12 21 ARG B N 1
ATOM 1250 C CA . ARG B 1 21 ? 11.008 -11.812 -4.34 1 98.12 21 ARG B CA 1
ATOM 1251 C C . ARG B 1 21 ? 11.969 -11.195 -3.334 1 98.12 21 ARG B C 1
ATOM 1253 O O . ARG B 1 21 ? 11.594 -10.906 -2.197 1 98.12 21 ARG B O 1
ATOM 1260 N N . ALA B 1 22 ? 13.195 -11.039 -3.758 1 97.06 22 ALA B N 1
ATOM 1261 C CA . ALA B 1 22 ? 14.172 -10.391 -2.879 1 97.06 22 ALA B CA 1
ATOM 1262 C C . ALA B 1 22 ? 13.727 -8.977 -2.514 1 97.06 22 ALA B C 1
ATOM 1264 O O . ALA B 1 22 ? 13.82 -8.57 -1.353 1 97.06 22 ALA B O 1
ATOM 1265 N N . ALA B 1 23 ? 13.266 -8.227 -3.498 1 96 23 ALA B N 1
ATOM 1266 C CA . ALA B 1 23 ? 12.781 -6.867 -3.266 1 96 23 ALA B CA 1
ATOM 1267 C C . ALA B 1 23 ? 11.594 -6.859 -2.307 1 96 23 ALA B C 1
ATOM 1269 O O . ALA B 1 23 ? 11.57 -6.086 -1.347 1 96 23 ALA B O 1
ATOM 1270 N N . VAL B 1 24 ? 10.664 -7.738 -2.555 1 97.12 24 VAL B N 1
ATOM 1271 C CA . VAL B 1 24 ? 9.477 -7.824 -1.718 1 97.12 24 VAL B CA 1
ATOM 1272 C C . VAL B 1 24 ? 9.867 -8.273 -0.312 1 97.12 24 VAL B C 1
ATOM 1274 O O . VAL B 1 24 ? 9.297 -7.805 0.677 1 97.12 24 VAL B O 1
ATOM 1277 N N . GLY B 1 25 ? 10.805 -9.172 -0.233 1 97.69 25 GLY B N 1
ATOM 1278 C CA . GLY B 1 25 ? 11.312 -9.562 1.069 1 97.69 25 GLY B CA 1
ATOM 1279 C C . GLY B 1 25 ? 11.805 -8.391 1.896 1 97.69 25 GLY B C 1
ATOM 1280 O O . GLY B 1 25 ? 11.523 -8.312 3.094 1 97.69 25 GLY B O 1
ATOM 1281 N N . LYS B 1 26 ? 12.461 -7.539 1.322 1 96.75 26 LYS B N 1
ATOM 1282 C CA . LYS B 1 26 ? 12.953 -6.34 1.999 1 96.75 26 LYS B CA 1
ATOM 1283 C C . LYS B 1 26 ? 11.797 -5.434 2.422 1 96.75 26 LYS B C 1
ATOM 1285 O O . LYS B 1 26 ? 11.812 -4.879 3.521 1 96.75 26 LYS B O 1
ATOM 1290 N N . LEU B 1 27 ? 10.836 -5.246 1.479 1 94.94 27 LEU B N 1
ATOM 1291 C CA . LEU B 1 27 ? 9.656 -4.449 1.811 1 94.94 27 LEU B CA 1
ATOM 1292 C C . LEU B 1 27 ? 9 -4.957 3.088 1 94.94 27 LEU B C 1
ATOM 1294 O O . LEU B 1 27 ? 8.75 -4.18 4.016 1 94.94 27 LEU B O 1
ATOM 1298 N N . LEU B 1 28 ? 8.805 -6.25 3.123 1 94.44 28 LEU B N 1
ATOM 1299 C CA . LEU B 1 28 ? 8.078 -6.871 4.227 1 94.44 28 LEU B CA 1
ATOM 1300 C C . LEU B 1 28 ? 8.93 -6.879 5.496 1 94.44 28 LEU B C 1
ATOM 1302 O O . LEU B 1 28 ? 8.422 -6.605 6.586 1 94.44 28 LEU B O 1
ATOM 1306 N N . GLU B 1 29 ? 10.188 -7.176 5.402 1 94.88 29 GLU B N 1
ATOM 1307 C CA . GLU B 1 29 ? 11.117 -7.23 6.531 1 94.88 29 GLU B CA 1
ATOM 1308 C C . GLU B 1 29 ? 11.227 -5.875 7.227 1 94.88 29 GLU B C 1
ATOM 1310 O O . GLU B 1 29 ? 11.25 -5.805 8.453 1 94.88 29 GLU B O 1
ATOM 1315 N N . HIS B 1 30 ? 11.195 -4.816 6.48 1 93 30 HIS B N 1
ATOM 1316 C CA . HIS B 1 30 ? 11.43 -3.486 7.035 1 93 30 HIS B CA 1
ATOM 1317 C C . HIS B 1 30 ? 10.117 -2.732 7.223 1 93 30 HIS B C 1
ATOM 1319 O O . HIS B 1 30 ? 10.109 -1.621 7.758 1 93 30 HIS B O 1
ATOM 1325 N N . GLY B 1 31 ? 9.055 -3.223 6.703 1 89.56 31 GLY B N 1
ATOM 1326 C CA . GLY B 1 31 ? 7.762 -2.584 6.852 1 89.56 31 GLY B CA 1
ATOM 1327 C C . GLY B 1 31 ? 7.637 -1.29 6.07 1 89.56 31 GLY B C 1
ATOM 1328 O O . GLY B 1 31 ? 7.086 -0.307 6.566 1 89.56 31 GLY B O 1
ATOM 1329 N N . VAL B 1 32 ? 8.266 -1.267 4.922 1 88.81 32 VAL B N 1
ATOM 1330 C CA . VAL B 1 32 ? 8.227 -0.063 4.098 1 88.81 32 VAL B CA 1
ATOM 1331 C C . VAL B 1 32 ? 7.445 -0.338 2.818 1 88.81 32 VAL B C 1
ATOM 1333 O O . VAL B 1 32 ? 7.32 -1.489 2.393 1 88.81 32 VAL B O 1
ATOM 1336 N N . GLY B 1 33 ? 6.965 0.719 2.145 1 89.38 33 GLY B N 1
ATOM 1337 C CA . GLY B 1 33 ? 6.145 0.583 0.953 1 89.38 33 GLY B CA 1
ATOM 1338 C C . GLY B 1 33 ? 6.949 0.622 -0.333 1 89.38 33 GLY B C 1
ATOM 1339 O O . GLY B 1 33 ? 6.387 0.515 -1.426 1 89.38 33 GLY B O 1
ATOM 1340 N N . SER B 1 34 ? 8.281 0.865 -0.155 1 91.38 34 SER B N 1
ATOM 1341 C CA . SER B 1 34 ? 9.109 0.905 -1.354 1 91.38 34 SER B CA 1
ATOM 1342 C C . SER B 1 34 ? 10.562 0.545 -1.036 1 91.38 34 SER B C 1
ATOM 1344 O O . SER B 1 34 ? 10.992 0.648 0.114 1 91.38 34 SER B O 1
ATOM 1346 N N . VAL B 1 35 ? 11.242 0.094 -2.074 1 93.31 35 VAL B N 1
ATOM 1347 C CA . VAL B 1 35 ? 12.688 -0.113 -2.037 1 93.31 35 VAL B CA 1
ATOM 1348 C C . VAL B 1 35 ? 13.336 0.552 -3.248 1 93.31 35 VAL B C 1
ATOM 1350 O O . VAL B 1 35 ? 12.742 0.605 -4.328 1 93.31 35 VAL B O 1
ATOM 1353 N N . ILE B 1 36 ? 14.516 1.09 -2.99 1 93 36 ILE B N 1
ATOM 1354 C CA . ILE B 1 36 ? 15.273 1.7 -4.078 1 93 36 ILE B CA 1
ATOM 1355 C C . ILE B 1 36 ? 16.188 0.659 -4.719 1 93 36 ILE B C 1
ATOM 1357 O O . ILE B 1 36 ? 16.906 -0.063 -4.023 1 93 36 ILE B O 1
ATOM 1361 N N . LEU B 1 37 ? 16.047 0.536 -6.031 1 92.69 37 LEU B N 1
ATOM 1362 C CA . LEU B 1 37 ? 16.953 -0.34 -6.758 1 92.69 37 LEU B CA 1
ATOM 1363 C C . LEU B 1 37 ? 18.312 0.329 -6.953 1 92.69 37 LEU B C 1
ATOM 1365 O O . LEU B 1 37 ? 18.391 1.523 -7.25 1 92.69 37 LEU B O 1
ATOM 1369 N N . VAL B 1 38 ? 19.344 -0.439 -6.785 1 91.31 38 VAL B N 1
ATOM 1370 C CA . VAL B 1 38 ? 20.688 0.092 -6.984 1 91.31 38 VAL B CA 1
ATOM 1371 C C . VAL B 1 38 ? 21.453 -0.807 -7.945 1 91.31 38 VAL B C 1
ATOM 1373 O O . VAL B 1 38 ? 21.25 -2.023 -7.969 1 91.31 38 VAL B O 1
ATOM 1376 N N . SER B 1 39 ? 22.281 -0.134 -8.719 1 91.06 39 SER B N 1
ATOM 1377 C CA . SER B 1 39 ? 23.188 -0.866 -9.594 1 91.06 39 SER B CA 1
ATOM 1378 C C . SER B 1 39 ? 24.297 -1.539 -8.797 1 91.06 39 SER B C 1
ATOM 1380 O O . SER B 1 39 ? 24.375 -1.396 -7.578 1 91.06 39 SER B O 1
ATOM 1382 N N . GLU B 1 40 ? 25.094 -2.33 -9.492 1 90.88 40 GLU B N 1
ATOM 1383 C CA . GLU B 1 40 ? 26.234 -2.973 -8.867 1 90.88 40 GLU B CA 1
ATOM 1384 C C . GLU B 1 40 ? 27.172 -1.942 -8.242 1 90.88 40 GLU B C 1
ATOM 1386 O O . GLU B 1 40 ? 27.828 -2.221 -7.23 1 90.88 40 GLU B O 1
ATOM 1391 N N . GLU B 1 41 ? 27.203 -0.699 -8.781 1 90.25 41 GLU B N 1
ATOM 1392 C CA . GLU B 1 41 ? 28.078 0.371 -8.305 1 90.25 41 GLU B CA 1
ATOM 1393 C C . GLU B 1 41 ? 27.438 1.123 -7.141 1 90.25 41 GLU B C 1
ATOM 1395 O O . GLU B 1 41 ? 28.062 2.025 -6.57 1 90.25 41 GLU B O 1
ATOM 1400 N N . GLY B 1 42 ? 26.234 0.795 -6.848 1 87.69 42 GLY B N 1
ATOM 1401 C CA . GLY B 1 42 ? 25.578 1.423 -5.719 1 87.69 42 GLY B CA 1
ATOM 1402 C C . GLY B 1 42 ? 24.75 2.635 -6.109 1 87.69 42 GLY B C 1
ATOM 1403 O O . GLY B 1 42 ? 24.266 3.363 -5.246 1 87.69 42 GLY B O 1
ATOM 1404 N N . ASN B 1 43 ? 24.594 2.787 -7.441 1 88.31 43 ASN B N 1
ATOM 1405 C CA . ASN B 1 43 ? 23.812 3.926 -7.91 1 88.31 43 ASN B CA 1
ATOM 1406 C C . ASN B 1 43 ? 22.328 3.588 -7.98 1 88.31 43 ASN B C 1
ATOM 1408 O O . ASN B 1 43 ? 21.953 2.516 -8.453 1 88.31 43 ASN B O 1
ATOM 1412 N N . PRO B 1 44 ? 21.547 4.543 -7.48 1 89.12 44 PRO B N 1
ATOM 1413 C CA . PRO B 1 44 ? 20.109 4.305 -7.609 1 89.12 44 PRO B CA 1
ATOM 1414 C C . PRO B 1 44 ? 19.656 4.23 -9.062 1 89.12 44 PRO B C 1
ATOM 1416 O O . PRO B 1 44 ? 20.031 5.078 -9.875 1 89.12 44 PRO B O 1
ATOM 1419 N N . THR B 1 45 ? 18.875 3.193 -9.375 1 87.38 45 THR B N 1
ATOM 1420 C CA . THR B 1 45 ? 18.453 2.982 -10.758 1 87.38 45 THR B CA 1
ATOM 1421 C C . THR B 1 45 ? 16.938 3.006 -10.875 1 87.38 45 THR B C 1
ATOM 1423 O O . THR B 1 45 ? 16.391 3.107 -11.977 1 87.38 45 THR B O 1
ATOM 1426 N N . GLY B 1 46 ? 16.25 2.873 -9.758 1 88.06 46 GLY B N 1
ATOM 1427 C CA . GLY B 1 46 ? 14.805 2.852 -9.789 1 88.06 46 GLY B CA 1
ATOM 1428 C C . GLY B 1 46 ? 14.172 2.65 -8.422 1 88.06 46 GLY B C 1
ATOM 1429 O O . GLY B 1 46 ? 14.859 2.748 -7.398 1 88.06 46 GLY B O 1
ATOM 1430 N N . ILE B 1 47 ? 12.867 2.479 -8.438 1 91.62 47 ILE B N 1
ATOM 1431 C CA . ILE B 1 47 ? 12.102 2.283 -7.211 1 91.62 47 ILE B CA 1
ATOM 1432 C C . ILE B 1 47 ? 11.047 1.205 -7.43 1 91.62 47 ILE B C 1
ATOM 1434 O O . ILE B 1 47 ? 10.43 1.138 -8.492 1 91.62 47 ILE B O 1
ATOM 1438 N N . ILE B 1 48 ? 10.914 0.239 -6.527 1 92.38 48 ILE B N 1
ATOM 1439 C CA . ILE B 1 48 ? 9.836 -0.743 -6.531 1 92.38 48 ILE B CA 1
ATOM 1440 C C . ILE B 1 48 ? 8.922 -0.514 -5.324 1 92.38 48 ILE B C 1
ATOM 1442 O O . ILE B 1 48 ? 9.391 -0.509 -4.18 1 92.38 48 ILE B O 1
ATOM 1446 N N . THR B 1 49 ? 7.656 -0.26 -5.574 1 90.81 49 THR B N 1
ATOM 1447 C CA . THR B 1 49 ? 6.668 -0.148 -4.508 1 90.81 49 THR B CA 1
ATOM 1448 C C . THR B 1 49 ? 5.891 -1.453 -4.352 1 90.81 49 THR B C 1
ATOM 1450 O O . THR B 1 49 ? 5.988 -2.346 -5.199 1 90.81 49 THR B O 1
ATOM 1453 N N . GLU B 1 50 ? 5.211 -1.541 -3.213 1 91.5 50 GLU B N 1
ATOM 1454 C CA . GLU B 1 50 ? 4.324 -2.684 -3.018 1 91.5 50 GLU B CA 1
ATOM 1455 C C . GLU B 1 50 ? 3.363 -2.846 -4.191 1 91.5 50 GLU B C 1
ATOM 1457 O O . GLU B 1 50 ? 3.154 -3.959 -4.68 1 91.5 50 GLU B O 1
ATOM 1462 N N . THR B 1 51 ? 2.875 -1.722 -4.664 1 89.56 51 THR B N 1
ATOM 1463 C CA . THR B 1 51 ? 1.912 -1.761 -5.758 1 89.56 51 THR B CA 1
ATOM 1464 C C . THR B 1 51 ? 2.578 -2.232 -7.047 1 89.56 51 THR B C 1
ATOM 1466 O O . THR B 1 51 ? 1.999 -3.018 -7.801 1 89.56 51 THR B O 1
ATOM 1469 N N . ASP B 1 52 ? 3.736 -1.764 -7.324 1 90.5 52 ASP B N 1
ATOM 1470 C CA . ASP B 1 52 ? 4.48 -2.229 -8.492 1 90.5 52 ASP B CA 1
ATOM 1471 C C . ASP B 1 52 ? 4.656 -3.744 -8.461 1 90.5 52 ASP B C 1
ATOM 1473 O O . ASP B 1 52 ? 4.473 -4.414 -9.484 1 90.5 52 ASP B O 1
ATOM 1477 N N . ALA B 1 53 ? 5.086 -4.207 -7.27 1 94.62 53 ALA B N 1
ATOM 1478 C CA . ALA B 1 53 ? 5.34 -5.637 -7.117 1 94.62 53 ALA B CA 1
ATOM 1479 C C . ALA B 1 53 ? 4.062 -6.445 -7.324 1 94.62 53 ALA B C 1
ATOM 1481 O O . ALA B 1 53 ? 4.074 -7.461 -8.023 1 94.62 53 ALA B O 1
ATOM 1482 N N . LEU B 1 54 ? 3.035 -5.941 -6.73 1 94.94 54 LEU B N 1
ATOM 1483 C CA . LEU B 1 54 ? 1.76 -6.637 -6.863 1 94.94 54 LEU B CA 1
ATOM 1484 C C . LEU B 1 54 ? 1.28 -6.621 -8.312 1 94.94 54 LEU B C 1
ATOM 1486 O O . LEU B 1 54 ? 0.777 -7.629 -8.812 1 94.94 54 LEU B O 1
ATOM 1490 N N . ARG B 1 55 ? 1.4 -5.527 -9 1 94.62 55 ARG B N 1
ATOM 1491 C CA . ARG B 1 55 ? 1.012 -5.398 -10.398 1 94.62 55 ARG B CA 1
ATOM 1492 C C . ARG B 1 55 ? 1.792 -6.371 -11.273 1 94.62 55 ARG B C 1
ATOM 1494 O O . ARG B 1 55 ? 1.224 -7.004 -12.164 1 94.62 55 ARG B O 1
ATOM 1501 N N . ALA B 1 56 ? 3.051 -6.438 -11.023 1 95.31 56 ALA B N 1
ATOM 1502 C CA . ALA B 1 56 ? 3.885 -7.363 -11.789 1 95.31 56 ALA B CA 1
ATOM 1503 C C . ALA B 1 56 ? 3.445 -8.805 -11.562 1 95.31 56 ALA B C 1
ATOM 1505 O O . ALA B 1 56 ? 3.322 -9.578 -12.523 1 95.31 56 ALA B O 1
ATOM 1506 N N . ALA B 1 57 ? 3.262 -9.141 -10.281 1 96.5 57 ALA B N 1
ATOM 1507 C CA . ALA B 1 57 ? 2.795 -10.484 -9.945 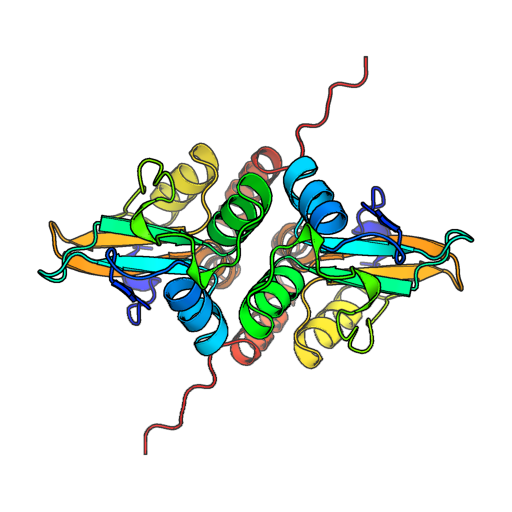1 96.5 57 ALA B CA 1
ATOM 1508 C C . ALA B 1 57 ? 1.462 -10.781 -10.625 1 96.5 57 ALA B C 1
ATOM 1510 O O . ALA B 1 57 ? 1.247 -11.891 -11.125 1 96.5 57 ALA B O 1
ATOM 1511 N N . TYR B 1 58 ? 0.593 -9.805 -10.672 1 97.56 58 TYR B N 1
ATOM 1512 C CA . TYR B 1 58 ? -0.725 -9.961 -11.281 1 97.56 58 TYR B CA 1
ATOM 1513 C C . TYR B 1 58 ? -0.612 -10.141 -12.789 1 97.56 58 TYR B C 1
ATOM 1515 O O . TYR B 1 58 ? -1.207 -11.062 -13.359 1 97.56 58 TYR B O 1
ATOM 1523 N N . ARG B 1 59 ? 0.167 -9.297 -13.477 1 96.12 59 ARG B N 1
ATOM 1524 C CA . ARG B 1 59 ? 0.273 -9.281 -14.93 1 96.12 59 ARG B CA 1
ATOM 1525 C C . ARG B 1 59 ? 0.927 -10.562 -15.445 1 96.12 59 ARG B C 1
ATOM 1527 O O . ARG B 1 59 ? 0.493 -11.125 -16.453 1 96.12 59 ARG B O 1
ATOM 1534 N N . THR B 1 60 ? 1.918 -11.062 -14.75 1 96.38 60 THR B N 1
ATOM 1535 C CA . THR B 1 60 ? 2.689 -12.203 -15.242 1 96.38 60 THR B CA 1
ATOM 1536 C C . THR B 1 60 ? 2.105 -13.516 -14.727 1 96.38 60 THR B C 1
ATOM 1538 O O . THR B 1 60 ? 2.322 -14.57 -15.328 1 96.38 60 THR B O 1
ATOM 1541 N N . ASP B 1 61 ? 1.454 -13.414 -13.586 1 98 61 ASP B N 1
ATOM 1542 C CA . ASP B 1 61 ? 0.971 -14.57 -12.836 1 98 61 ASP B CA 1
ATOM 1543 C C . ASP B 1 61 ? 2.078 -15.609 -12.656 1 98 61 ASP B C 1
ATOM 1545 O O . ASP B 1 61 ? 1.879 -16.797 -12.93 1 98 61 ASP B O 1
ATOM 1549 N N . ARG B 1 62 ? 3.281 -15.125 -12.32 1 97.5 62 ARG B N 1
ATOM 1550 C CA . ARG B 1 62 ? 4.449 -15.93 -11.984 1 97.5 62 ARG B CA 1
ATOM 1551 C C . ARG B 1 62 ? 4.84 -15.75 -10.523 1 97.5 62 ARG B C 1
ATOM 1553 O O . ARG B 1 62 ? 4.5 -14.742 -9.906 1 97.5 62 ARG B O 1
ATOM 1560 N N . PRO B 1 63 ? 5.555 -16.844 -9.984 1 98.12 63 PRO B N 1
ATOM 1561 C CA . PRO B 1 63 ? 6.129 -16.625 -8.656 1 98.12 63 PRO B CA 1
ATOM 1562 C C . PRO B 1 63 ? 7.07 -15.422 -8.602 1 98.12 63 PRO B C 1
ATOM 1564 O O . PRO B 1 63 ? 7.77 -15.141 -9.578 1 98.12 63 PRO B O 1
ATOM 1567 N N . LEU B 1 64 ? 7.07 -14.773 -7.473 1 97.88 64 LEU B N 1
ATOM 1568 C CA . LEU B 1 64 ? 7.902 -13.586 -7.309 1 97.88 64 LEU B CA 1
ATOM 1569 C C . LEU B 1 64 ? 9.367 -13.898 -7.609 1 97.88 64 LEU B C 1
ATOM 1571 O O . LEU B 1 64 ? 10.094 -13.055 -8.125 1 97.88 64 LEU B O 1
ATOM 1575 N N . SER B 1 65 ? 9.805 -15.156 -7.328 1 98.12 65 SER B N 1
ATOM 1576 C CA . SER B 1 65 ? 11.195 -15.547 -7.504 1 98.12 65 SER B CA 1
ATOM 1577 C C . SER B 1 65 ? 11.555 -15.672 -8.984 1 98.12 65 SER B C 1
ATOM 1579 O O . SER B 1 65 ? 12.734 -15.727 -9.336 1 98.12 65 SER B O 1
ATOM 1581 N N . GLU B 1 66 ? 10.547 -15.664 -9.836 1 97.69 66 GLU B N 1
ATOM 1582 C CA . GLU B 1 66 ? 10.781 -15.812 -11.266 1 97.69 66 GLU B CA 1
ATOM 1583 C C . GLU B 1 66 ? 10.664 -14.477 -11.992 1 97.69 66 GLU B C 1
ATOM 1585 O O . GLU B 1 66 ? 10.758 -14.414 -13.219 1 97.69 66 GLU B O 1
ATOM 1590 N N . ILE B 1 67 ? 10.422 -13.469 -11.312 1 96.56 67 ILE B N 1
ATOM 1591 C CA . ILE B 1 67 ? 10.328 -12.125 -11.867 1 96.56 67 ILE B CA 1
ATOM 1592 C C . ILE B 1 67 ? 11.57 -11.32 -11.484 1 96.56 67 ILE B C 1
ATOM 1594 O O . ILE B 1 67 ? 11.953 -11.273 -10.312 1 96.56 67 ILE B O 1
ATOM 1598 N N . GLY B 1 68 ? 12.203 -10.703 -12.445 1 94.75 68 GLY B N 1
ATOM 1599 C CA . GLY B 1 68 ? 13.336 -9.836 -12.164 1 94.75 68 GLY B CA 1
ATOM 1600 C C . GLY B 1 68 ? 12.938 -8.5 -11.586 1 94.75 68 GLY B C 1
ATOM 1601 O O . GLY B 1 68 ? 11.945 -7.902 -12.008 1 94.75 68 GLY B O 1
ATOM 1602 N N . ALA B 1 69 ? 13.656 -8.055 -10.555 1 91.69 69 ALA B N 1
ATOM 1603 C CA . ALA B 1 69 ? 13.375 -6.746 -9.969 1 91.69 69 ALA B CA 1
ATOM 1604 C C . ALA B 1 69 ? 13.531 -5.641 -11.008 1 91.69 69 ALA B C 1
ATOM 1606 O O . ALA B 1 69 ? 12.758 -4.676 -11.016 1 91.69 69 ALA B O 1
ATOM 1607 N N . GLY B 1 70 ? 14.508 -5.793 -11.812 1 83.19 70 GLY B N 1
ATOM 1608 C CA . GLY B 1 70 ? 14.789 -4.801 -12.836 1 83.19 70 GLY B CA 1
ATOM 1609 C C . GLY B 1 70 ? 13.805 -4.844 -13.992 1 83.19 70 GLY B C 1
ATOM 1610 O O . GLY B 1 70 ? 13.797 -3.947 -14.836 1 83.19 70 GLY B O 1
ATOM 1611 N N . GLU B 1 71 ? 12.922 -5.895 -14.117 1 80.81 71 GLU B N 1
ATOM 1612 C CA . GLU B 1 71 ? 11.961 -6.07 -15.203 1 80.81 71 GLU B CA 1
ATOM 1613 C C . GLU B 1 71 ? 10.758 -5.145 -15.031 1 80.81 71 GLU B C 1
ATOM 1615 O O . GLU B 1 71 ? 9.938 -5 -15.945 1 80.81 71 GLU B O 1
ATOM 1620 N N . LEU B 1 72 ? 10.672 -4.648 -13.867 1 81.5 72 LEU B N 1
ATOM 1621 C CA . LEU B 1 72 ? 9.516 -3.787 -13.648 1 81.5 72 LEU B CA 1
ATOM 1622 C C . LEU B 1 72 ? 9.695 -2.447 -14.352 1 81.5 72 LEU B C 1
ATOM 1624 O O . LEU B 1 72 ? 10.805 -1.927 -14.43 1 81.5 72 LEU B O 1
ATOM 1628 N N . SER B 1 73 ? 8.805 -2.16 -15.25 1 60.06 73 SER B N 1
ATOM 1629 C CA . SER B 1 73 ? 8.836 -0.876 -15.945 1 60.06 73 SER B CA 1
ATOM 1630 C C . SER B 1 73 ? 8.914 0.284 -14.953 1 60.06 73 SER B C 1
ATOM 1632 O O . SER B 1 73 ? 8.141 0.337 -13.992 1 60.06 73 SER B O 1
ATOM 1634 N N . HIS B 1 74 ? 10.133 0.654 -14.789 1 59.03 74 HIS B N 1
ATOM 1635 C CA . HIS B 1 74 ? 10.352 1.803 -13.914 1 59.03 74 HIS B CA 1
ATOM 1636 C C . HIS B 1 74 ? 9.828 3.086 -14.555 1 59.03 74 HIS B C 1
ATOM 1638 O O . HIS B 1 74 ? 10.242 3.453 -15.656 1 59.03 74 HIS B O 1
ATOM 1644 N N . GLY B 1 75 ? 8.594 3.35 -14.484 1 54.44 75 GLY B N 1
ATOM 1645 C CA . GLY B 1 75 ? 8.352 4.703 -14.969 1 54.44 75 GLY B CA 1
ATOM 1646 C C . GLY B 1 75 ? 9.359 5.707 -14.438 1 54.44 75 GLY B C 1
ATOM 1647 O O . GLY B 1 75 ? 10.195 5.371 -13.602 1 54.44 75 GLY B O 1
ATOM 1648 N N . ALA B 1 76 ? 9.508 6.863 -15.07 1 57.81 76 ALA B N 1
ATOM 1649 C CA . ALA B 1 76 ? 10.375 7.941 -14.602 1 57.81 76 ALA B CA 1
ATOM 1650 C C . ALA B 1 76 ? 10.25 8.133 -13.094 1 57.81 76 ALA B C 1
ATOM 1652 O O . ALA B 1 76 ? 9.141 8.297 -12.578 1 57.81 76 ALA B O 1
ATOM 1653 N N . VAL B 1 77 ? 11.25 7.633 -12.43 1 76.56 77 VAL B N 1
ATOM 1654 C CA . VAL B 1 77 ? 11.273 7.875 -10.984 1 76.56 77 VAL B CA 1
ATOM 1655 C C . VAL B 1 77 ? 11.484 9.359 -10.719 1 76.56 77 VAL B C 1
ATOM 1657 O O . VAL B 1 77 ? 12.461 9.953 -11.195 1 76.56 77 VAL B O 1
ATOM 1660 N N . ILE B 1 78 ? 10.5 10.023 -10.336 1 85.69 78 ILE B N 1
ATOM 1661 C CA . ILE B 1 78 ? 10.719 11.414 -9.945 1 85.69 78 ILE B CA 1
ATOM 1662 C C . ILE B 1 78 ? 11.586 11.461 -8.688 1 85.69 78 ILE B C 1
ATOM 1664 O O . ILE B 1 78 ? 11.5 10.578 -7.832 1 85.69 78 ILE B O 1
ATOM 1668 N N . THR B 1 79 ? 12.531 12.43 -8.742 1 92.88 79 THR B N 1
ATOM 1669 C CA . THR B 1 79 ? 13.414 12.625 -7.594 1 92.88 79 THR B CA 1
ATOM 1670 C C . THR B 1 79 ? 13.297 14.055 -7.062 1 92.88 79 THR B C 1
ATOM 1672 O O . THR B 1 79 ? 12.734 14.922 -7.73 1 92.88 79 THR B O 1
ATOM 1675 N N . ALA B 1 80 ? 13.688 14.219 -5.898 1 95.19 80 ALA B N 1
ATOM 1676 C CA . ALA B 1 80 ? 13.734 15.539 -5.281 1 95.19 80 ALA B CA 1
ATOM 1677 C C . ALA B 1 80 ? 15.156 15.891 -4.84 1 95.19 80 ALA B C 1
ATOM 1679 O O . ALA B 1 80 ? 15.969 14.992 -4.582 1 95.19 80 ALA B O 1
ATOM 1680 N N . SER B 1 81 ? 15.422 17.188 -4.793 1 96.81 81 SER B N 1
ATOM 1681 C CA . SER B 1 81 ? 16.641 17.703 -4.164 1 96.81 81 SER B CA 1
ATOM 1682 C C . SER B 1 81 ? 16.406 18.016 -2.693 1 96.81 81 SER B C 1
ATOM 1684 O O . SER B 1 81 ? 15.297 18.406 -2.303 1 96.81 81 SER B O 1
ATOM 1686 N N . PRO B 1 82 ? 17.5 17.875 -1.902 1 96.38 82 PRO B N 1
ATOM 1687 C CA . PRO B 1 82 ? 17.328 18.203 -0.482 1 96.38 82 PRO B CA 1
ATOM 1688 C C . PRO B 1 82 ? 16.953 19.656 -0.242 1 96.38 82 PRO B C 1
ATOM 1690 O O . PRO B 1 82 ? 16.359 19.984 0.788 1 96.38 82 PRO B O 1
ATOM 1693 N N . GLU B 1 83 ? 17.172 20.5 -1.238 1 96.75 83 GLU B N 1
ATOM 1694 C CA . GLU B 1 83 ? 16.953 21.938 -1.068 1 96.75 83 GLU B CA 1
ATOM 1695 C C . GLU B 1 83 ? 15.562 22.344 -1.566 1 96.75 83 GLU B C 1
ATOM 1697 O O . GLU B 1 83 ? 15.148 23.5 -1.388 1 96.75 83 GLU B O 1
ATOM 1702 N N . GLU B 1 84 ? 14.914 21.438 -2.209 1 94.69 84 GLU B N 1
ATOM 1703 C CA . GLU B 1 84 ? 13.555 21.734 -2.648 1 94.69 84 GLU B CA 1
ATOM 1704 C C . GLU B 1 84 ? 12.609 21.875 -1.457 1 94.69 84 GLU B C 1
ATOM 1706 O O . GLU B 1 84 ? 12.852 21.297 -0.395 1 94.69 84 GLU B O 1
ATOM 1711 N N . THR B 1 85 ? 11.539 22.672 -1.636 1 89.88 85 THR B N 1
ATOM 1712 C CA . THR B 1 85 ? 10.539 22.812 -0.585 1 89.88 85 THR B CA 1
ATOM 1713 C C . THR B 1 85 ? 9.578 21.625 -0.59 1 89.88 85 THR B C 1
ATOM 1715 O O . THR B 1 85 ? 9.344 21.016 -1.635 1 89.88 85 THR B O 1
ATOM 1718 N N . ILE B 1 86 ? 9.016 21.359 0.494 1 86.94 86 ILE B N 1
ATOM 1719 C CA . ILE B 1 86 ? 8.016 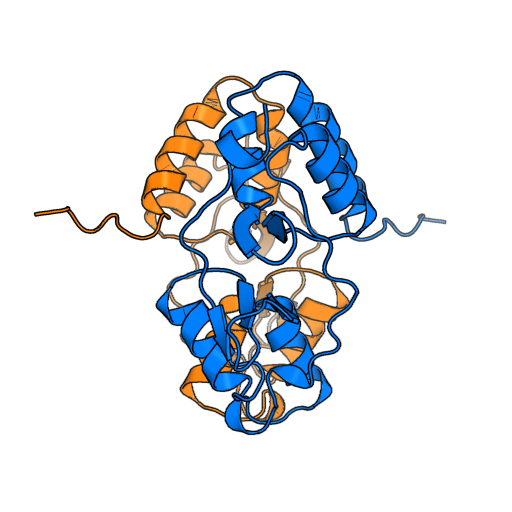20.312 0.646 1 86.94 86 ILE B CA 1
ATOM 1720 C C . ILE B 1 86 ? 6.805 20.609 -0.231 1 86.94 86 ILE B C 1
ATOM 1722 O O . ILE B 1 86 ? 6.219 19.703 -0.828 1 86.94 86 ILE B O 1
ATOM 1726 N N . GLN B 1 87 ? 6.52 21.844 -0.316 1 81.5 87 GLN B N 1
ATOM 1727 C CA . GLN B 1 87 ? 5.387 22.25 -1.139 1 81.5 87 GLN B CA 1
ATOM 1728 C C . GLN B 1 87 ? 5.598 21.875 -2.6 1 81.5 87 GLN B C 1
ATOM 1730 O O . GLN B 1 87 ? 4.699 21.328 -3.24 1 81.5 87 GLN B O 1
ATOM 1735 N N . HIS B 1 88 ? 6.738 22.172 -3.107 1 86.44 88 HIS B N 1
ATOM 1736 C CA . HIS B 1 88 ? 7.062 21.859 -4.496 1 86.44 88 HIS B CA 1
ATOM 1737 C C . HIS B 1 88 ? 7.02 20.359 -4.754 1 86.44 88 HIS B C 1
ATOM 1739 O O . HIS B 1 88 ? 6.414 19.906 -5.734 1 86.44 88 HIS B O 1
ATOM 1745 N N . VAL B 1 89 ? 7.59 19.625 -3.881 1 89.12 89 VAL B N 1
ATOM 1746 C CA . VAL B 1 89 ? 7.652 18.188 -4.047 1 89.12 89 VAL B CA 1
ATOM 1747 C C . VAL B 1 89 ? 6.25 17.578 -3.908 1 89.12 89 VAL B C 1
ATOM 1749 O O . VAL B 1 89 ? 5.887 16.656 -4.641 1 89.12 89 VAL B O 1
ATOM 1752 N N . SER B 1 90 ? 5.48 18.141 -3.021 1 83.06 90 SER B N 1
ATOM 1753 C CA . SER B 1 90 ? 4.117 17.656 -2.828 1 83.06 90 SER B CA 1
ATOM 1754 C C . SER B 1 90 ? 3.277 17.859 -4.082 1 83.06 90 SER B C 1
ATOM 1756 O O . SER B 1 90 ? 2.496 16.984 -4.457 1 83.06 90 SER B O 1
ATOM 1758 N N . ARG B 1 91 ? 3.457 18.938 -4.738 1 80.62 91 ARG B N 1
ATOM 1759 C CA . ARG B 1 91 ? 2.738 19.219 -5.977 1 80.62 91 ARG B CA 1
ATOM 1760 C C . ARG B 1 91 ? 3.145 18.25 -7.078 1 80.62 91 ARG B C 1
ATOM 1762 O O . ARG B 1 91 ? 2.297 17.781 -7.84 1 80.62 91 ARG B O 1
ATOM 1769 N N . ARG B 1 92 ? 4.398 18.047 -7.141 1 85.12 92 ARG B N 1
ATOM 1770 C CA . ARG B 1 92 ? 4.895 17.094 -8.133 1 85.12 92 ARG B CA 1
ATOM 1771 C C . ARG B 1 92 ? 4.355 15.688 -7.859 1 85.12 92 ARG B C 1
ATOM 1773 O O . ARG B 1 92 ? 3.994 14.969 -8.789 1 85.12 92 ARG B O 1
ATOM 1780 N N . MET B 1 93 ? 4.32 15.25 -6.598 1 83.31 93 MET B N 1
ATOM 1781 C CA . MET B 1 93 ? 3.744 13.961 -6.223 1 83.31 93 MET B CA 1
ATOM 1782 C C . MET B 1 93 ? 2.299 13.852 -6.691 1 83.31 93 MET B C 1
ATOM 1784 O O . MET B 1 93 ? 1.902 12.836 -7.27 1 83.31 93 MET B O 1
ATOM 1788 N N . ALA B 1 94 ? 1.606 14.867 -6.453 1 76.81 94 ALA B N 1
ATOM 1789 C CA . ALA B 1 94 ? 0.199 14.898 -6.84 1 76.81 94 ALA B CA 1
ATOM 1790 C C . ALA B 1 94 ? 0.045 14.82 -8.359 1 76.81 94 ALA B C 1
ATOM 1792 O O . ALA B 1 94 ? -0.758 14.031 -8.867 1 76.81 94 ALA B O 1
ATOM 1793 N N . ARG B 1 95 ? 0.791 15.609 -9.078 1 80.62 95 ARG B N 1
ATOM 1794 C CA . ARG B 1 95 ? 0.723 15.672 -10.531 1 80.62 95 ARG B CA 1
ATOM 1795 C C . ARG B 1 95 ? 1.095 14.328 -11.156 1 80.62 95 ARG B C 1
ATOM 1797 O O . ARG B 1 95 ? 0.478 13.906 -12.133 1 80.62 95 ARG B O 1
ATOM 1804 N N . GLU B 1 96 ? 2.055 13.695 -10.594 1 81.19 96 GLU B N 1
ATOM 1805 C CA . GLU B 1 96 ? 2.584 12.469 -11.18 1 81.19 96 GLU B CA 1
ATOM 1806 C C . GLU B 1 96 ? 1.9 11.242 -10.594 1 81.19 96 GLU B C 1
ATOM 1808 O O . GLU B 1 96 ? 2.113 10.117 -11.07 1 81.19 96 GLU B O 1
ATOM 1813 N N . GLY B 1 97 ? 1.194 11.375 -9.516 1 76.38 97 GLY B N 1
ATOM 1814 C CA . GLY B 1 97 ? 0.465 10.273 -8.914 1 76.38 97 GLY B CA 1
ATOM 1815 C C . GLY B 1 97 ? 1.357 9.328 -8.133 1 76.38 97 GLY B C 1
ATOM 1816 O O . GLY B 1 97 ? 1.159 8.109 -8.164 1 76.38 97 GLY B O 1
ATOM 1817 N N . VAL B 1 98 ? 2.426 9.906 -7.539 1 82.81 98 VAL B N 1
ATOM 1818 C CA . VAL B 1 98 ? 3.338 9.062 -6.773 1 82.81 98 VAL B CA 1
ATOM 1819 C C . VAL B 1 98 ? 3.332 9.492 -5.305 1 82.81 98 VAL B C 1
ATOM 1821 O O . VAL B 1 98 ? 3.104 10.664 -5 1 82.81 98 VAL B O 1
ATOM 1824 N N . LYS B 1 99 ? 3.648 8.531 -4.426 1 82.5 99 LYS B N 1
ATOM 1825 C CA . LYS B 1 99 ? 3.6 8.812 -2.994 1 82.5 99 LYS B CA 1
ATOM 1826 C C . LYS B 1 99 ? 4.988 8.719 -2.367 1 82.5 99 LYS B C 1
ATOM 1828 O O . LYS B 1 99 ? 5.16 9 -1.179 1 82.5 99 LYS B O 1
ATOM 1833 N N . LYS B 1 100 ? 5.883 8.344 -3.152 1 88.62 100 LYS B N 1
ATOM 1834 C CA . LYS B 1 100 ? 7.258 8.18 -2.689 1 88.62 100 LYS B CA 1
ATOM 1835 C C . LYS B 1 100 ? 8.25 8.773 -3.682 1 88.62 100 LYS B C 1
ATOM 1837 O O . LYS B 1 100 ? 8.156 8.523 -4.887 1 88.62 100 LYS B O 1
ATOM 1842 N N . VAL B 1 101 ? 9.133 9.602 -3.152 1 91.62 101 VAL B N 1
ATOM 1843 C CA . VAL B 1 101 ? 10.102 10.305 -4 1 91.62 101 VAL B CA 1
ATOM 1844 C C . VAL B 1 101 ? 11.492 10.195 -3.396 1 91.62 101 VAL B C 1
ATOM 1846 O O . VAL B 1 101 ? 11.75 10.703 -2.305 1 91.62 101 VAL B O 1
ATOM 1849 N N . PRO B 1 102 ? 12.43 9.516 -4.07 1 94.25 102 PRO B N 1
ATOM 1850 C CA . PRO B 1 102 ? 13.82 9.531 -3.602 1 94.25 102 PRO B CA 1
ATOM 1851 C C . PRO B 1 102 ? 14.43 10.938 -3.596 1 94.25 102 PRO B C 1
ATOM 1853 O O . PRO B 1 102 ? 14.102 11.758 -4.457 1 94.25 102 PRO B O 1
ATOM 1856 N N . VAL B 1 103 ? 15.219 11.195 -2.627 1 96.25 103 VAL B N 1
ATOM 1857 C CA . VAL B 1 103 ? 15.938 12.461 -2.523 1 96.25 103 VAL B CA 1
ATOM 1858 C C . VAL B 1 103 ? 17.391 12.258 -2.953 1 96.25 103 VAL B C 1
ATOM 1860 O O . VAL B 1 103 ? 18.109 11.453 -2.367 1 96.25 103 VAL B O 1
ATOM 1863 N N . MET B 1 104 ? 17.75 13.07 -3.953 1 95.12 104 MET B N 1
ATOM 1864 C CA . MET B 1 104 ? 19.078 12.891 -4.555 1 95.12 104 MET B CA 1
ATOM 1865 C C . MET B 1 104 ? 19.906 14.156 -4.426 1 95.12 104 MET B C 1
ATOM 1867 O O . MET B 1 104 ? 19.375 15.266 -4.496 1 95.12 104 MET B O 1
ATOM 1871 N N . ASP B 1 105 ? 21.141 13.977 -4.168 1 94.19 105 ASP B N 1
ATOM 1872 C CA . ASP B 1 105 ? 22.156 15.008 -4.383 1 94.19 105 ASP B CA 1
ATOM 1873 C C . ASP B 1 105 ? 23.125 14.602 -5.496 1 94.19 105 ASP B C 1
ATOM 1875 O O . ASP B 1 105 ? 24.094 13.875 -5.254 1 94.19 105 ASP B O 1
ATOM 1879 N N . GLY B 1 106 ? 22.828 15.141 -6.758 1 88.88 106 GLY B N 1
ATOM 1880 C CA . GLY B 1 106 ? 23.531 14.586 -7.898 1 88.88 106 GLY B CA 1
ATOM 1881 C C . GLY B 1 106 ? 23.281 13.102 -8.094 1 88.88 106 GLY B C 1
ATOM 1882 O O . GLY B 1 106 ? 22.125 12.68 -8.273 1 88.88 106 GLY B O 1
ATOM 1883 N N . VAL B 1 107 ? 24.328 12.297 -7.945 1 86.69 107 VAL B N 1
ATOM 1884 C CA . VAL B 1 107 ? 24.188 10.859 -8.172 1 86.69 107 VAL B CA 1
ATOM 1885 C C . VAL B 1 107 ? 24.047 10.141 -6.832 1 86.69 107 VAL B C 1
ATOM 1887 O O . VAL B 1 107 ? 23.891 8.914 -6.793 1 86.69 107 VAL B O 1
ATOM 1890 N N . GLU B 1 108 ? 24.031 10.898 -5.773 1 91.44 108 GLU B N 1
ATOM 1891 C CA . GLU B 1 108 ? 24 10.297 -4.441 1 91.44 108 GLU B CA 1
ATOM 1892 C C . GLU B 1 108 ? 22.562 10.242 -3.91 1 91.44 108 GLU B C 1
ATOM 1894 O O . GLU B 1 108 ? 21.844 11.242 -3.961 1 91.44 108 GLU B O 1
ATOM 1899 N N . LEU B 1 109 ? 22.172 9.047 -3.463 1 93.94 109 LEU B N 1
ATOM 1900 C CA . LEU B 1 109 ? 20.891 8.883 -2.785 1 93.94 109 LEU B CA 1
ATOM 1901 C C . LEU B 1 109 ? 20.984 9.32 -1.328 1 93.94 109 LEU B C 1
ATOM 1903 O O . LEU B 1 109 ? 21.719 8.703 -0.539 1 93.94 109 LEU B O 1
ATOM 1907 N N . LEU B 1 110 ? 20.234 10.383 -0.947 1 95.62 110 LEU B N 1
ATOM 1908 C CA . LEU B 1 110 ? 20.328 10.945 0.397 1 95.62 110 LEU B CA 1
ATOM 1909 C C . LEU B 1 110 ? 19.203 10.43 1.287 1 95.62 110 LEU B C 1
ATOM 1911 O O . LEU B 1 110 ? 19.344 10.406 2.514 1 95.62 110 LEU B O 1
ATOM 1915 N N . GLY B 1 111 ? 18.125 10.141 0.67 1 95.69 111 GLY B N 1
ATOM 1916 C CA . GLY B 1 111 ? 16.969 9.742 1.45 1 95.69 111 GLY B CA 1
ATOM 1917 C C . GLY B 1 111 ? 15.727 9.523 0.605 1 95.69 111 GLY B C 1
ATOM 1918 O O . GLY B 1 111 ? 15.82 9.242 -0.59 1 95.69 111 GLY B O 1
ATOM 1919 N N . ILE B 1 112 ? 14.609 9.523 1.229 1 94.06 112 ILE B N 1
ATOM 1920 C CA . ILE B 1 112 ? 13.312 9.375 0.581 1 94.06 112 ILE B CA 1
ATOM 1921 C C . ILE B 1 112 ? 12.266 10.188 1.334 1 94.06 112 ILE B C 1
ATOM 1923 O O . ILE B 1 112 ? 12.328 10.305 2.561 1 94.06 112 ILE B O 1
ATOM 1927 N N . ILE B 1 113 ? 11.453 10.797 0.594 1 91.56 113 ILE B N 1
ATOM 1928 C CA . ILE B 1 113 ? 10.328 11.5 1.192 1 91.56 113 ILE B CA 1
ATOM 1929 C C . ILE B 1 113 ? 9.016 10.875 0.72 1 91.56 113 ILE B C 1
ATOM 1931 O O . ILE B 1 113 ? 8.867 10.555 -0.462 1 91.56 113 ILE B O 1
ATOM 1935 N N . THR B 1 114 ? 8.148 10.625 1.645 1 88.06 114 THR B N 1
ATOM 1936 C CA . THR B 1 114 ? 6.867 10 1.321 1 88.06 114 THR B CA 1
ATOM 1937 C C . THR B 1 114 ? 5.711 10.93 1.671 1 88.06 114 THR B C 1
ATOM 1939 O O . THR B 1 114 ? 5.879 11.883 2.434 1 88.06 114 THR B O 1
ATOM 1942 N N . LEU B 1 115 ? 4.629 10.648 1.081 1 80.12 115 LEU B N 1
ATOM 1943 C CA . LEU B 1 115 ? 3.426 11.398 1.422 1 80.12 115 LEU B CA 1
ATOM 1944 C C . LEU B 1 115 ? 3.123 11.289 2.914 1 80.12 115 LEU B C 1
ATOM 1946 O O . LEU B 1 115 ? 2.686 12.258 3.533 1 80.12 115 LEU B O 1
ATOM 1950 N N . THR B 1 116 ? 3.387 10.172 3.416 1 74.38 116 THR B N 1
ATOM 1951 C CA . THR B 1 116 ? 3.174 9.969 4.848 1 74.38 116 THR B CA 1
ATOM 1952 C C . THR B 1 116 ? 4.051 10.914 5.664 1 74.38 116 THR B C 1
ATOM 1954 O O . THR B 1 116 ? 3.59 11.508 6.641 1 74.38 116 THR B O 1
ATOM 1957 N N . ASP B 1 117 ? 5.305 11.008 5.348 1 76.88 117 ASP B N 1
ATOM 1958 C CA . ASP B 1 117 ? 6.199 11.961 6.004 1 76.88 117 ASP B CA 1
ATOM 1959 C C . ASP B 1 117 ? 5.621 13.375 5.977 1 76.88 117 ASP B C 1
ATOM 1961 O O . ASP B 1 117 ? 5.688 14.094 6.973 1 76.88 117 ASP B O 1
ATOM 1965 N N . ILE B 1 118 ? 5.09 13.758 4.82 1 76.25 118 ILE B N 1
ATOM 1966 C CA . ILE B 1 118 ? 4.602 15.109 4.59 1 76.25 118 ILE B CA 1
ATOM 1967 C C . ILE B 1 118 ? 3.34 15.352 5.41 1 76.25 118 ILE B C 1
ATOM 1969 O O . ILE B 1 118 ? 3.219 16.375 6.086 1 76.25 118 ILE B O 1
ATOM 1973 N N . VAL B 1 119 ? 2.469 14.469 5.355 1 67.5 119 VAL B N 1
ATOM 1974 C CA . VAL B 1 119 ? 1.187 14.617 6.039 1 67.5 119 VAL B CA 1
ATOM 1975 C C . VAL B 1 119 ? 1.406 14.656 7.551 1 67.5 119 VAL B C 1
ATOM 1977 O O . VAL B 1 119 ? 0.787 15.461 8.25 1 67.5 119 VAL B O 1
ATOM 1980 N N . TRP B 1 120 ? 2.195 13.805 8.031 1 64.38 120 TRP B N 1
ATOM 1981 C CA . TRP B 1 120 ? 2.438 13.75 9.469 1 64.38 120 TRP B CA 1
ATOM 1982 C C . TRP B 1 120 ? 3.115 15.023 9.961 1 64.38 120 TRP B C 1
ATOM 1984 O O . TRP B 1 120 ? 2.846 15.492 11.07 1 64.38 120 TRP B O 1
ATOM 1994 N N . HIS B 1 121 ? 3.893 15.516 9.18 1 62.69 121 HIS B N 1
ATOM 1995 C CA . HIS B 1 121 ? 4.613 16.719 9.602 1 62.69 121 HIS B CA 1
ATOM 1996 C C . HIS B 1 121 ? 3.797 17.969 9.336 1 62.69 121 HIS B C 1
ATOM 1998 O O . HIS B 1 121 ? 3.895 18.953 10.07 1 62.69 121 HIS B O 1
ATOM 2004 N N . LEU B 1 122 ? 3.104 17.969 8.227 1 54.31 122 LEU B N 1
ATOM 2005 C CA . LEU B 1 122 ? 2.291 19.141 7.938 1 54.31 122 LEU B CA 1
ATOM 2006 C C . LEU B 1 122 ? 1.11 19.25 8.898 1 54.31 122 LEU B C 1
ATOM 2008 O O . LEU B 1 122 ? 0.634 20.344 9.195 1 54.31 122 LEU B O 1
ATOM 2012 N N . SER B 1 123 ? 0.399 18.188 9.094 1 47.69 123 SER B N 1
ATOM 2013 C CA . SER B 1 123 ? -0.628 18.344 10.117 1 47.69 123 SER B CA 1
ATOM 2014 C C . SER B 1 123 ? -0.104 19.125 11.32 1 47.69 123 SER B C 1
ATOM 2016 O O . SER B 1 123 ? -0.874 19.781 12.016 1 47.69 123 SER B O 1
ATOM 2018 N N . ASP B 1 124 ? 1.075 18.938 11.477 1 42.03 124 ASP B N 1
ATOM 2019 C CA . ASP B 1 124 ? 1.575 19.938 12.414 1 42.03 124 ASP B CA 1
ATOM 2020 C C . ASP B 1 124 ? 1.469 21.344 11.836 1 42.03 124 ASP B C 1
ATOM 2022 O O . ASP B 1 124 ? 1.43 22.328 12.578 1 42.03 124 ASP B O 1
ATOM 2026 N N . ILE B 1 125 ? 1.58 21.422 10.445 1 37.59 125 ILE B N 1
ATOM 2027 C CA . ILE B 1 125 ? 1.569 22.781 9.891 1 37.59 125 ILE B CA 1
ATOM 2028 C C . ILE B 1 125 ? 0.153 23.141 9.453 1 37.59 125 ILE B C 1
ATOM 2030 O O . ILE B 1 125 ? -0.446 22.453 8.625 1 37.59 125 ILE B O 1
ATOM 2034 N N . ARG B 1 126 ? -0.748 23.703 10.094 1 40.12 126 ARG B N 1
ATOM 2035 C CA . ARG B 1 126 ? -2.096 24.25 9.953 1 40.12 126 ARG B CA 1
ATOM 2036 C C . ARG B 1 126 ? -2.406 24.578 8.5 1 40.12 126 ARG B C 1
ATOM 2038 O O . ARG B 1 126 ? -3.502 24.297 8.016 1 40.12 126 ARG B O 1
ATOM 2045 N N . SER B 1 127 ? -1.877 25.578 7.789 1 36.97 127 SER B N 1
ATOM 2046 C CA . SER B 1 127 ? -2.287 26.312 6.59 1 36.97 127 SER B CA 1
ATOM 2047 C C . SER B 1 127 ? -2.225 25.422 5.355 1 36.97 127 SER B C 1
ATOM 2049 O O . SER B 1 127 ? -3.057 25.531 4.453 1 36.97 127 SER B O 1
ATOM 2051 N N . GLU B 1 128 ? -1.259 24.734 5.066 1 33.94 128 GLU B N 1
ATOM 2052 C CA . GLU B 1 128 ? -0.952 24.219 3.738 1 33.94 128 GLU B CA 1
ATOM 2053 C C . GLU B 1 128 ? -1.666 22.891 3.49 1 33.94 128 GLU B C 1
ATOM 2055 O O . GLU B 1 128 ? -1.669 22.375 2.367 1 33.94 128 GLU B O 1
ATOM 2060 N N . ALA B 1 129 ? -2.203 22.312 4.41 1 38.19 129 ALA B N 1
ATOM 2061 C CA . ALA B 1 129 ? -2.936 21.047 4.285 1 38.19 129 ALA B CA 1
ATOM 2062 C C . ALA B 1 129 ? -4.137 21.203 3.355 1 38.19 129 ALA B C 1
ATOM 2064 O O . ALA B 1 129 ? -4.578 20.234 2.738 1 38.19 129 ALA B O 1
ATOM 2065 N N . ALA B 1 130 ? -4.637 22.422 3.18 1 39.34 130 ALA B N 1
ATOM 2066 C CA . ALA B 1 130 ? -5.715 22.656 2.229 1 39.34 130 ALA B CA 1
ATOM 2067 C C . ALA B 1 130 ? -5.324 22.203 0.825 1 39.34 130 ALA B C 1
ATOM 2069 O O . ALA B 1 130 ? -6.148 21.656 0.09 1 39.34 130 ALA B O 1
ATOM 2070 N N . GLU B 1 131 ? -4.172 22.516 0.522 1 39.06 131 GLU B N 1
ATOM 2071 C CA . GLU B 1 131 ? -3.787 22.281 -0.866 1 39.06 131 GLU B CA 1
ATOM 2072 C C . GLU B 1 131 ? -3.59 20.781 -1.135 1 39.06 131 GLU B C 1
ATOM 2074 O O . GLU B 1 131 ? -3.949 20.297 -2.205 1 39.06 131 GLU B O 1
ATOM 2079 N N . ILE B 1 132 ? -3.043 20.125 -0.247 1 40.97 132 ILE B N 1
ATOM 2080 C CA . ILE B 1 132 ? -2.811 18.703 -0.426 1 40.97 132 ILE B CA 1
ATOM 2081 C C . ILE B 1 132 ? -4.148 17.969 -0.514 1 40.97 132 ILE B C 1
ATOM 2083 O O . ILE B 1 132 ? -4.316 17.062 -1.34 1 40.97 132 ILE B O 1
ATOM 2087 N N . ALA B 1 133 ? -5.109 18.391 0.275 1 43.44 133 ALA B N 1
ATOM 2088 C CA . ALA B 1 133 ? -6.465 17.844 0.2 1 43.44 133 ALA B CA 1
ATOM 2089 C C . ALA B 1 133 ? -7.039 18 -1.206 1 43.44 133 ALA B C 1
ATOM 2091 O O . ALA B 1 133 ? -7.703 17.094 -1.712 1 43.44 133 ALA B O 1
ATOM 2092 N N . GLU B 1 134 ? -6.82 19.109 -1.746 1 42.84 134 GLU B N 1
ATOM 2093 C CA . GLU B 1 134 ? -7.297 19.328 -3.109 1 42.84 134 GLU B CA 1
ATOM 2094 C C . GLU B 1 134 ? -6.637 18.359 -4.086 1 42.84 134 GLU B C 1
ATOM 2096 O O . GLU B 1 134 ? -7.254 17.938 -5.07 1 42.84 134 GLU B O 1
ATOM 2101 N N . MET B 1 135 ? -5.496 18.047 -3.777 1 40.5 135 MET B N 1
ATOM 2102 C CA . MET B 1 135 ? -4.77 17.172 -4.688 1 40.5 135 MET B CA 1
ATOM 2103 C C . MET B 1 135 ? -5.219 15.727 -4.512 1 40.5 135 MET B C 1
ATOM 2105 O O . MET B 1 135 ? -5.195 14.945 -5.469 1 40.5 135 MET B O 1
ATOM 2109 N N . GLY B 1 136 ? -5.445 15.344 -3.416 1 43.44 136 GLY B N 1
ATOM 2110 C CA . GLY B 1 136 ? -6.008 14.023 -3.176 1 43.44 136 GLY B CA 1
ATOM 2111 C C . GLY B 1 136 ? -7.301 13.781 -3.93 1 43.44 136 GLY B C 1
ATOM 2112 O O . GLY B 1 136 ? -7.629 12.641 -4.258 1 43.44 136 GLY B O 1
ATOM 2113 N N . SER B 1 137 ? -8.172 14.781 -4.102 1 41.84 137 SER B N 1
ATOM 2114 C CA . SER B 1 137 ? -9.297 14.703 -5.031 1 41.84 137 SER B CA 1
ATOM 2115 C C . SER B 1 137 ? -8.836 14.242 -6.41 1 41.84 137 SER B C 1
ATOM 2117 O O . SER B 1 137 ? -9.625 13.695 -7.184 1 41.84 137 SER B O 1
ATOM 2119 N N . GLU B 1 138 ? -7.707 14.648 -6.797 1 35.97 138 GLU B N 1
ATOM 2120 C CA . GLU B 1 138 ? -7.207 14.211 -8.094 1 35.97 138 GLU B CA 1
ATOM 2121 C C . GLU B 1 138 ? -6.703 12.773 -8.039 1 35.97 138 GLU B C 1
ATOM 2123 O O . GLU B 1 138 ? -6.512 12.141 -9.078 1 35.97 138 GLU B O 1
ATOM 2128 N N . TRP B 1 139 ? -6.305 12.352 -7.039 1 36.06 139 TRP B N 1
ATOM 2129 C CA . TRP B 1 139 ? -5.898 10.961 -6.891 1 36.06 139 TRP B CA 1
ATOM 2130 C C . TRP B 1 139 ? -7.105 10.062 -6.645 1 36.06 139 TRP B C 1
ATOM 2132 O O . TRP B 1 139 ? -6.953 8.867 -6.363 1 36.06 139 TRP B O 1
ATOM 2142 N N . GLY B 1 140 ? -8.367 10.547 -6.371 1 34.94 140 GLY B N 1
ATOM 2143 C CA . GLY B 1 140 ? -9.609 9.805 -6.23 1 34.94 140 GLY B CA 1
ATOM 2144 C C . GLY B 1 140 ? -9.945 8.969 -7.453 1 34.94 140 GLY B C 1
ATOM 2145 O O . GLY B 1 140 ? -9.359 9.156 -8.523 1 34.94 140 GLY B O 1
ATOM 2146 N N . PRO B 1 141 ? -10.672 7.797 -7.242 1 31.33 141 PRO B N 1
ATOM 2147 C CA . PRO B 1 141 ? -11.242 7.34 -8.508 1 31.33 141 PRO B CA 1
ATOM 2148 C C . PRO B 1 141 ? -11.922 8.469 -9.289 1 31.33 141 PRO B C 1
ATOM 2150 O O . PRO B 1 141 ? -12.422 9.422 -8.695 1 31.33 141 PRO B O 1
ATOM 2153 N N . LYS B 1 142 ? -11.5 8.781 -10.469 1 31.59 142 LYS B N 1
ATOM 2154 C CA . LYS B 1 142 ? -12.211 9.695 -11.352 1 31.59 142 LYS B CA 1
ATOM 2155 C C . LYS B 1 142 ? -13.719 9.578 -11.172 1 31.59 142 LYS B C 1
ATOM 2157 O O . LYS B 1 142 ? -14.273 8.477 -11.227 1 31.59 142 LYS B O 1
ATOM 2162 N N . SER B 1 143 ? -14.391 10.453 -10.438 1 31.91 143 SER B N 1
ATOM 2163 C CA . SER B 1 143 ? -15.836 10.586 -10.57 1 31.91 143 SER B CA 1
ATOM 2164 C C . SER B 1 143 ? -16.281 10.445 -12.023 1 31.91 143 SER B C 1
ATOM 2166 O O . SER B 1 143 ? -15.812 11.18 -12.891 1 31.91 143 SER B O 1
ATOM 2168 N N . GLN B 1 144 ? -16.625 9.344 -12.492 1 28.78 144 GLN B N 1
ATOM 2169 C CA . GLN B 1 144 ? -17.359 9.414 -13.75 1 28.78 144 GLN B CA 1
ATOM 2170 C C . GLN B 1 144 ? -18.469 10.453 -13.68 1 28.78 144 GLN B C 1
ATOM 2172 O O . GLN B 1 144 ? -19.188 10.531 -12.688 1 28.78 144 GLN B O 1
ATOM 2177 N N . PRO B 1 145 ? -18.453 11.5 -14.477 1 30.39 145 PRO B N 1
ATOM 2178 C CA . PRO B 1 145 ? -19.625 12.367 -14.625 1 30.39 145 PRO B CA 1
ATOM 2179 C C . PRO B 1 145 ? -20.938 11.586 -14.656 1 30.39 145 PRO B C 1
ATOM 2181 O O . PRO B 1 145 ? -21.031 10.555 -15.336 1 30.39 145 PRO B O 1
ATOM 2184 N N . ARG B 1 146 ? -21.719 11.57 -13.656 1 26.72 146 ARG B N 1
ATOM 2185 C CA . ARG B 1 146 ? -23.125 11.25 -13.898 1 26.72 146 ARG B CA 1
ATOM 2186 C C . ARG B 1 146 ? -23.688 12.062 -15.07 1 26.72 146 ARG B C 1
ATOM 2188 O O . ARG B 1 146 ? -23.641 13.289 -15.055 1 26.72 146 ARG B O 1
ATOM 2195 N N . SER B 1 147 ? -23.719 11.422 -16.203 1 26.3 147 SER B N 1
ATOM 2196 C CA . SER B 1 147 ? -24.75 11.906 -17.109 1 26.3 147 SER B CA 1
ATOM 2197 C C . SER B 1 147 ? -26.141 11.711 -16.531 1 26.3 147 SER B C 1
ATOM 2199 O O . SER B 1 147 ? -26.391 10.734 -15.82 1 26.3 147 SER B O 1
#

Radius of gyration: 19.36 Å; Cα contacts (8 Å, |Δi|>4): 508; chains: 2; bounding box: 53×47×41 Å

Foldseek 3Di:
DFQLVQFDQPAAADEQQAFQVVQVVSCVVVVHQKHFYAYPVGFTDAMDGPVQSVVVCVVVVDPRRPHGSNPRPGDPQAAAERGHHPLVVLVVCLVVVHFKHFYDDVRDTRGMDGVVSVVVVCVVVPPCVVVSVVSVVSNPPPPPPDD/DFQLVQFDQPAAADEQQAFQVVQVVSCVVVVHQKHFYAYPVGFTDAMDGPVQSVVVCVVVVDPRRPHGSNPRPGDPQAAAERGHHPLVVLVVCLVVVHFKHFYDDVRDTRGMDGVVSVVVVCVVVPPCVVPSVVSVVVNPDPPDPDD

Organism: NCBI:txid2841257

Sequence (294 aa):
MLVEELMTTDVVTCDESGTLRAAVGKLLEHGVGSVILVSEEGNPTGIITETDALRAAYRTDRPLSEIGAGELSHGAVITASPEETIQHVSRRMAREGVKKVPVMDGVELLGIITLTDIVWHLSDIRSEAAEIAEMGSEWGPKSQPRSMLVEELMTTDVVTCDESGTLRAAVGKLLEHGVGSVILVSEEGNPTGIITETDALRAAYRTDRPLSEIGAGELSHGAVITASPEETIQHVSRRMAREGVKKVPVMDGVELLGIITLTDIVWHLSDIRSEAAEIAEMGSEWGPKSQPRS

pLDDT: mean 80.09, std 21.52, range [25.95, 98.12]

Solvent-accessible surface area (backbone atoms only — not comparable to full-atom values): 16383 Å² total; per-residue (Å²): 108,41,32,62,80,62,40,44,63,87,66,54,68,36,58,36,87,38,31,33,34,59,46,48,48,50,24,62,75,64,72,44,64,51,35,35,22,18,44,98,88,66,38,75,72,42,66,48,34,56,64,56,53,45,49,49,33,60,76,66,47,41,25,35,73,77,34,51,41,60,68,51,81,60,64,88,71,63,67,38,46,47,79,38,40,46,67,60,53,51,50,49,26,51,75,70,71,46,57,67,31,43,23,34,60,88,79,41,79,58,25,35,39,37,49,64,56,50,49,61,54,32,64,71,44,75,75,62,53,60,56,54,49,58,36,49,63,69,69,38,75,76,74,69,77,80,126,108,41,33,63,79,61,41,43,62,86,66,55,66,36,58,37,87,39,31,32,34,57,48,49,47,50,25,63,74,63,72,44,64,50,33,34,21,19,44,98,87,65,37,73,74,42,65,47,35,58,64,54,53,47,49,50,32,61,75,66,49,41,24,36,72,76,34,50,41,60,69,50,82,59,64,88,70,63,67,39,45,48,79,39,42,47,67,60,51,50,50,49,26,53,75,69,71,47,58,68,30,45,24,32,61,87,78,40,80,59,26,33,40,37,50,65,55,48,50,60,55,33,60,70,42,77,77,65,54,60,58,54,50,59,37,49,62,70,71,39,75,76,74,71,77,81,124

Secondary structure (DSSP, 8-state):
-BGGGT-B----EEETTSBHHHHHHHHHHHT-SEEEEE-TTS-EEEEEEHHHHHHHHHHH---GGGSBGGGS-------B-TTSBHHHHHHHHHHHT-SEEEEEETTEEEEEEEHHHHHHHHTTSTTTHHHHHHHHTTSS-------/-BGGGT-B----EEETTSBHHHHHHHHHHHT-SEEEEE-TTS-EEEEEEHHHHHHHHHHH---GGGSBGGGS-------B-TTSBHHHHHHHHHHHT-SEEEEEETTEEEEEEEHHHHHHHHTTSSSTHHHHHHHHTTSS-------

InterPro domains:
  IPR000644 CBS domain [PF00571] (3-57)
  IPR000644 CBS domain [PF00571] (74-122)
  IPR000644 CBS domain [PS51371] (7-66)
  IPR000644 CBS domain [PS51371] (72-128)
  IPR000644 CBS domain [SM00116] (10-58)
  IPR000644 CBS domain [SM00116] (76-123)
  IPR046342 CBS domain superfamily [G3DSA:3.10.580.10] (1-141)
  IPR046342 CBS domain superfamily [SSF54631] (1-124)
  IPR051257 Diverse Function CBS-Domain-Containing Protein [PTHR43080] (1-121)